Protein AF-A0A2D6B0K2-F1 (afdb_monomer_lite)

Radius of gyration: 19.27 Å; chains: 1; bounding box: 45×46×54 Å

Structure (mmCIF, N/CA/C/O backbone):
data_AF-A0A2D6B0K2-F1
#
_entry.id   AF-A0A2D6B0K2-F1
#
loop_
_atom_site.group_PDB
_atom_site.id
_atom_site.type_symbol
_atom_site.label_atom_id
_atom_site.label_alt_id
_atom_site.label_comp_id
_atom_site.label_asym_id
_atom_site.label_entity_id
_atom_site.label_seq_id
_atom_site.pdbx_PDB_ins_code
_atom_site.Cartn_x
_atom_site.Cartn_y
_atom_site.Cartn_z
_atom_site.occupancy
_atom_site.B_iso_or_equiv
_atom_site.auth_seq_id
_atom_site.auth_comp_id
_atom_site.auth_asym_id
_atom_site.auth_atom_id
_atom_site.pdbx_PDB_model_num
ATOM 1 N N . MET A 1 1 ? 11.898 7.111 -14.644 1.00 95.88 1 MET A N 1
ATOM 2 C CA . MET A 1 1 ? 10.760 6.240 -14.287 1.00 95.88 1 MET A CA 1
ATOM 3 C C . MET A 1 1 ? 9.692 7.027 -13.533 1.00 95.88 1 MET A C 1
ATOM 5 O O . MET A 1 1 ? 10.037 7.913 -12.758 1.00 95.88 1 MET A O 1
ATOM 9 N N . LYS A 1 2 ? 8.408 6.728 -13.755 1.00 98.00 2 LYS A N 1
ATOM 10 C CA . LYS A 1 2 ? 7.267 7.275 -13.003 1.00 98.00 2 LYS A CA 1
ATOM 11 C C . LYS A 1 2 ? 6.558 6.139 -12.274 1.00 98.00 2 LYS A C 1
ATOM 13 O O . LYS A 1 2 ? 5.844 5.373 -12.908 1.00 98.00 2 LYS A O 1
ATOM 18 N N . ALA A 1 3 ? 6.764 6.029 -10.968 1.00 98.31 3 ALA A N 1
ATOM 19 C CA . ALA A 1 3 ? 6.023 5.083 -10.148 1.00 98.31 3 ALA A CA 1
ATOM 20 C C . ALA A 1 3 ? 4.757 5.756 -9.614 1.00 98.31 3 ALA A C 1
ATOM 22 O O . ALA A 1 3 ? 4.844 6.765 -8.911 1.00 98.31 3 ALA A O 1
ATOM 23 N N . ILE A 1 4 ? 3.590 5.244 -9.995 1.00 98.69 4 ILE A N 1
ATOM 24 C CA . ILE A 1 4 ? 2.297 5.835 -9.642 1.00 98.69 4 ILE A CA 1
ATOM 25 C C . ILE A 1 4 ? 1.687 5.046 -8.490 1.00 98.69 4 ILE A C 1
ATOM 27 O O . ILE A 1 4 ? 1.613 3.819 -8.537 1.00 98.69 4 ILE A O 1
ATOM 31 N N . MET A 1 5 ? 1.289 5.758 -7.443 1.00 98.06 5 MET A N 1
ATOM 32 C CA . MET A 1 5 ? 0.750 5.200 -6.209 1.00 98.06 5 MET A CA 1
ATOM 33 C C . MET A 1 5 ? -0.775 5.258 -6.210 1.00 98.06 5 MET A C 1
ATOM 35 O O . MET A 1 5 ? -1.363 6.342 -6.261 1.00 98.06 5 MET A O 1
ATOM 39 N N . TYR A 1 6 ? -1.388 4.086 -6.090 1.00 98.56 6 TYR A N 1
ATOM 40 C CA . TYR A 1 6 ? -2.822 3.874 -5.956 1.00 98.56 6 TYR A CA 1
ATOM 41 C C . TYR A 1 6 ? -3.144 3.219 -4.616 1.00 98.56 6 TYR A C 1
ATOM 43 O O . TYR A 1 6 ? -2.315 2.522 -4.039 1.00 98.56 6 TYR A O 1
ATOM 51 N N . HIS A 1 7 ? -4.350 3.466 -4.115 1.00 97.25 7 HIS A N 1
ATOM 52 C CA . HIS A 1 7 ? -4.896 2.804 -2.928 1.00 97.25 7 HIS A CA 1
ATOM 53 C C . HIS A 1 7 ? -6.298 2.296 -3.286 1.00 97.25 7 HIS A C 1
ATOM 55 O O . HIS A 1 7 ? -6.434 1.220 -3.860 1.00 97.25 7 HIS A O 1
ATOM 61 N N . TYR A 1 8 ? -7.331 3.107 -3.050 1.00 97.31 8 TYR A N 1
ATOM 62 C CA . TYR A 1 8 ? -8.723 2.782 -3.366 1.00 97.31 8 TYR A CA 1
ATOM 63 C C . TYR A 1 8 ? -9.083 3.157 -4.805 1.00 97.31 8 TYR A C 1
ATOM 65 O O . TYR A 1 8 ? -8.962 4.328 -5.178 1.00 97.31 8 TYR A O 1
ATOM 73 N N . ILE A 1 9 ? -9.563 2.181 -5.579 1.00 97.69 9 ILE A N 1
ATOM 74 C CA . ILE A 1 9 ? -10.020 2.356 -6.966 1.00 97.69 9 ILE A CA 1
ATOM 75 C C . ILE A 1 9 ? -11.415 1.749 -7.074 1.00 97.69 9 ILE A C 1
ATOM 77 O O . ILE A 1 9 ? -11.564 0.531 -7.165 1.00 97.69 9 ILE A O 1
ATOM 81 N N . ARG A 1 10 ? -12.448 2.590 -7.018 1.00 95.06 10 ARG A N 1
ATOM 82 C CA . ARG A 1 10 ? -13.822 2.117 -6.816 1.00 95.06 10 ARG A CA 1
ATOM 83 C C . ARG A 1 10 ? -14.877 3.064 -7.327 1.00 95.06 10 ARG A C 1
ATOM 85 O O . ARG A 1 10 ? -14.608 4.231 -7.565 1.00 95.06 10 ARG A O 1
ATOM 92 N N . TYR A 1 11 ? -16.094 2.555 -7.448 1.00 95.00 11 TYR A N 1
ATOM 93 C CA . TYR A 1 11 ? -17.267 3.392 -7.654 1.00 95.00 11 TYR A CA 1
ATOM 94 C C . TYR A 1 11 ? -17.741 3.993 -6.333 1.00 95.00 11 TYR A C 1
ATOM 96 O O . TYR A 1 11 ? -17.498 3.445 -5.255 1.00 95.00 11 TYR A O 1
ATOM 104 N N . PHE A 1 12 ? -18.465 5.106 -6.430 1.00 94.69 12 PHE A N 1
ATOM 105 C CA . PHE A 1 12 ? -19.073 5.755 -5.276 1.00 94.69 12 PHE A CA 1
ATOM 106 C C . PHE A 1 12 ? -19.931 4.785 -4.451 1.00 94.69 12 PHE A C 1
ATOM 108 O O . PHE A 1 12 ? -20.852 4.144 -4.963 1.00 94.69 12 PHE A O 1
ATOM 115 N N . ASP A 1 13 ? -19.666 4.752 -3.146 1.00 93.19 13 ASP A N 1
ATOM 116 C CA . ASP A 1 13 ? -20.428 3.978 -2.177 1.00 93.19 13 ASP A CA 1
ATOM 117 C C . ASP A 1 13 ? -21.231 4.917 -1.273 1.00 93.19 13 ASP A C 1
ATOM 119 O O . ASP A 1 13 ? -20.683 5.678 -0.474 1.00 93.19 13 ASP A O 1
ATOM 123 N N . LYS A 1 14 ? -22.560 4.842 -1.379 1.00 93.50 14 LYS A N 1
ATOM 124 C CA . LYS A 1 14 ? -23.474 5.651 -0.563 1.00 93.50 14 LYS A CA 1
ATOM 125 C C . LYS A 1 14 ? -23.385 5.344 0.935 1.00 93.50 14 LYS A C 1
ATOM 127 O O . LYS A 1 14 ? -23.844 6.164 1.725 1.00 93.50 14 LYS A O 1
ATOM 132 N N . GLU A 1 15 ? -22.873 4.173 1.325 1.00 91.56 15 GLU A N 1
ATOM 133 C CA . GLU A 1 15 ? -22.653 3.841 2.735 1.00 91.56 15 GLU A CA 1
ATOM 134 C C . GLU A 1 15 ? -21.471 4.628 3.322 1.00 91.56 15 GLU A C 1
ATOM 136 O O . GLU A 1 15 ? -21.487 4.982 4.503 1.00 91.56 15 GLU A O 1
ATOM 141 N N . PHE A 1 16 ? -20.490 4.966 2.483 1.00 93.31 16 PHE A N 1
ATOM 142 C CA . PHE A 1 16 ? -19.265 5.669 2.856 1.00 93.31 16 PHE A CA 1
ATOM 143 C C . PHE A 1 16 ? -19.079 6.939 2.005 1.00 93.31 16 PHE A C 1
ATOM 145 O O . PHE A 1 16 ? -18.114 7.056 1.247 1.00 93.31 16 PHE A O 1
ATOM 152 N N . PRO A 1 17 ? -19.984 7.929 2.113 1.00 91.25 17 PRO A N 1
ATOM 153 C CA . PRO A 1 17 ? -20.030 9.067 1.194 1.00 91.25 17 PRO A CA 1
ATOM 154 C C . PRO A 1 17 ? -18.806 9.995 1.277 1.00 91.25 17 PRO A C 1
ATOM 156 O O . PRO A 1 17 ? -18.526 10.715 0.323 1.00 91.25 17 PRO A O 1
ATOM 159 N N . GLY A 1 18 ? -18.083 10.001 2.403 1.00 88.56 18 GLY A N 1
ATOM 160 C CA . GLY A 1 18 ? -16.867 10.797 2.609 1.00 88.56 18 GLY A CA 1
ATOM 161 C C . GLY A 1 18 ? -15.563 10.059 2.293 1.00 88.56 18 GLY A C 1
ATOM 162 O O . GLY A 1 18 ? -14.485 10.535 2.661 1.00 88.56 18 GLY A O 1
ATOM 163 N N . PHE A 1 19 ? -15.632 8.868 1.692 1.00 90.12 19 PHE A N 1
ATOM 164 C CA . PHE A 1 19 ? -14.444 8.073 1.393 1.00 90.12 19 PHE A CA 1
ATOM 165 C C . PHE A 1 19 ? -13.617 8.753 0.297 1.00 90.12 19 PHE A C 1
ATOM 167 O O . PHE A 1 19 ? -14.162 9.273 -0.674 1.00 90.12 19 PHE A O 1
ATOM 174 N N . ARG A 1 20 ? -12.289 8.761 0.442 1.00 89.94 20 ARG A N 1
ATOM 175 C CA . ARG A 1 20 ? -11.390 9.267 -0.604 1.00 89.94 20 ARG A CA 1
ATOM 176 C C . ARG A 1 20 ? -10.932 8.095 -1.456 1.00 89.94 20 ARG A C 1
ATOM 178 O O . ARG A 1 20 ? -10.292 7.187 -0.935 1.00 89.94 20 ARG A O 1
ATOM 185 N N . PHE A 1 21 ? -11.270 8.127 -2.735 1.00 94.31 21 PHE A N 1
ATOM 186 C CA . PHE A 1 21 ? -10.961 7.076 -3.694 1.00 94.31 21 PHE A CA 1
ATOM 187 C C . PHE A 1 21 ? -10.757 7.671 -5.087 1.00 94.31 21 PHE A C 1
ATOM 189 O O . PHE A 1 21 ? -11.191 8.794 -5.352 1.00 94.31 21 PHE A O 1
ATOM 196 N N . LEU A 1 22 ? -10.108 6.909 -5.964 1.00 96.81 22 LEU A N 1
ATOM 197 C CA . LEU A 1 22 ? -10.091 7.182 -7.392 1.00 96.81 22 LEU A CA 1
ATOM 198 C C . LEU A 1 22 ? -11.243 6.424 -8.056 1.00 96.81 22 LEU A C 1
ATOM 200 O O . LEU A 1 22 ? -11.403 5.225 -7.829 1.00 96.81 22 LEU A O 1
ATOM 204 N N . ASP A 1 23 ? -12.043 7.116 -8.864 1.00 97.56 23 ASP A N 1
ATOM 205 C CA . ASP A 1 23 ? -13.117 6.465 -9.614 1.00 97.56 23 ASP A CA 1
ATOM 206 C C . ASP A 1 23 ? -12.549 5.486 -10.658 1.00 97.56 23 ASP A C 1
ATOM 208 O O . ASP A 1 23 ? -11.507 5.755 -11.263 1.00 97.56 23 ASP A O 1
ATOM 212 N N . VAL A 1 24 ? -13.218 4.351 -10.874 1.00 98.00 24 VAL A N 1
ATOM 213 C CA . VAL A 1 24 ? -12.764 3.322 -11.827 1.00 98.00 24 VAL A CA 1
ATOM 214 C C . VAL A 1 24 ? -12.623 3.889 -13.238 1.00 98.00 24 VAL A C 1
ATOM 216 O O . VAL A 1 24 ? -11.635 3.601 -13.913 1.00 98.00 24 VAL A O 1
ATOM 219 N N . ASP A 1 25 ? -13.552 4.743 -13.669 1.00 97.69 25 ASP A N 1
ATOM 220 C CA . ASP A 1 25 ? -13.502 5.332 -15.007 1.00 97.69 25 ASP A CA 1
ATOM 221 C C . ASP A 1 25 ? -12.290 6.271 -15.128 1.00 97.69 25 ASP A C 1
ATOM 223 O O . ASP A 1 25 ? -11.611 6.300 -16.154 1.00 97.69 25 ASP A O 1
ATOM 227 N N . LYS A 1 26 ? -11.933 6.965 -14.036 1.00 98.06 26 LYS A N 1
ATOM 228 C CA . LYS A 1 26 ? -10.715 7.787 -13.969 1.00 98.06 26 LYS A CA 1
ATOM 229 C C . LYS A 1 26 ? -9.444 6.958 -13.981 1.00 98.06 26 LYS A C 1
ATOM 231 O O . LYS A 1 26 ? -8.475 7.363 -14.615 1.00 98.06 26 LYS A O 1
ATOM 236 N N . PHE A 1 27 ? -9.437 5.802 -13.327 1.00 98.56 27 PHE A N 1
ATOM 237 C CA . PHE A 1 27 ? -8.314 4.877 -13.427 1.00 98.56 27 PHE A CA 1
ATOM 238 C C . PHE A 1 27 ? -8.100 4.419 -14.877 1.00 98.56 27 PHE A C 1
ATOM 240 O O . PHE A 1 27 ? -6.972 4.456 -15.361 1.00 98.56 27 PHE A O 1
ATOM 247 N N . VAL A 1 28 ? -9.171 4.080 -15.602 1.00 98.56 28 VAL A N 1
ATOM 248 C CA . VAL A 1 28 ? -9.093 3.720 -17.029 1.00 98.56 28 VAL A CA 1
ATOM 249 C C . VAL A 1 28 ? -8.553 4.878 -17.875 1.00 98.56 28 VAL A C 1
ATOM 251 O O . VAL A 1 28 ? -7.596 4.676 -18.622 1.00 98.56 28 VAL A O 1
ATOM 254 N N . GLU A 1 29 ? -9.088 6.093 -17.704 1.00 98.56 29 GLU A N 1
ATOM 255 C CA . GLU A 1 29 ? -8.583 7.299 -18.384 1.00 98.56 29 GLU A CA 1
ATOM 256 C C . GLU A 1 29 ? -7.081 7.525 -18.118 1.00 98.56 29 GLU A C 1
ATOM 258 O O . GLU A 1 29 ? -6.335 7.904 -19.023 1.00 98.56 29 GLU A O 1
ATOM 263 N N . GLN A 1 30 ? -6.616 7.275 -16.888 1.00 98.69 30 GLN A N 1
ATOM 264 C CA . GLN A 1 30 ? -5.204 7.404 -16.530 1.00 98.69 30 GLN A CA 1
ATOM 265 C C . GLN A 1 30 ? -4.326 6.363 -17.227 1.00 98.69 30 GLN A C 1
ATOM 267 O O . GLN A 1 30 ? -3.239 6.714 -17.687 1.00 98.69 30 GLN A O 1
ATOM 272 N N . LEU A 1 31 ? -4.780 5.110 -17.345 1.00 98.75 31 LEU A N 1
ATOM 273 C CA . LEU A 1 31 ? -4.034 4.077 -18.068 1.00 98.75 31 LEU A CA 1
ATOM 274 C C . LEU A 1 31 ? -3.833 4.460 -19.539 1.00 98.75 31 LEU A C 1
ATOM 276 O O . LEU A 1 31 ? -2.712 4.362 -20.043 1.00 98.75 31 LEU A O 1
ATOM 280 N N . ASP A 1 32 ? -4.885 4.956 -20.193 1.00 98.56 32 ASP A N 1
ATOM 281 C CA . ASP A 1 32 ? -4.824 5.414 -21.584 1.00 98.56 32 ASP A CA 1
ATOM 282 C C . ASP A 1 32 ? -3.880 6.625 -21.715 1.00 98.56 32 ASP A C 1
ATOM 284 O O . ASP A 1 32 ? -2.974 6.649 -22.551 1.00 98.56 32 ASP A O 1
ATOM 288 N N . TYR A 1 33 ? -4.007 7.599 -20.809 1.00 98.62 33 TYR A N 1
ATOM 289 C CA . TYR A 1 33 ? -3.142 8.776 -20.776 1.00 98.62 33 TYR A CA 1
ATOM 290 C C . TYR A 1 33 ? -1.655 8.428 -20.576 1.00 98.62 33 TYR A C 1
ATOM 292 O O . TYR A 1 33 ? -0.775 9.022 -21.209 1.00 98.62 33 TYR A O 1
ATOM 300 N N . PHE A 1 34 ? -1.345 7.466 -19.706 1.00 98.69 34 PHE A N 1
ATOM 301 C CA . PHE A 1 34 ? 0.025 7.006 -19.478 1.00 98.69 34 PHE A CA 1
ATOM 302 C C . PHE A 1 34 ? 0.589 6.268 -20.684 1.00 98.69 34 PHE A C 1
ATOM 304 O O . PHE A 1 34 ? 1.734 6.533 -21.066 1.00 98.69 34 PHE A O 1
ATOM 311 N N . GLN A 1 35 ? -0.215 5.397 -21.298 1.00 98.31 35 GLN A N 1
ATOM 312 C CA . GLN A 1 35 ? 0.160 4.673 -22.506 1.00 98.31 35 GLN A CA 1
ATOM 313 C C . GLN A 1 35 ? 0.557 5.636 -23.628 1.00 98.31 35 GLN A C 1
ATOM 315 O O . GLN A 1 35 ? 1.614 5.459 -24.235 1.00 98.31 35 GLN A O 1
ATOM 320 N N . ASP A 1 36 ? -0.249 6.673 -23.856 1.00 98.25 36 ASP A N 1
ATOM 321 C CA . ASP A 1 36 ? -0.031 7.649 -24.925 1.00 98.25 36 ASP A CA 1
ATOM 322 C C . ASP A 1 36 ? 1.172 8.561 -24.663 1.00 98.25 36 ASP A C 1
ATOM 324 O O . ASP A 1 36 ? 1.883 8.957 -25.592 1.00 98.25 36 ASP A O 1
ATOM 328 N N . ARG A 1 37 ? 1.410 8.934 -23.399 1.00 98.00 37 ARG A N 1
ATOM 329 C CA . ARG A 1 37 ? 2.403 9.963 -23.064 1.00 98.00 37 ARG A CA 1
ATOM 330 C C . ARG A 1 37 ? 3.789 9.420 -22.741 1.00 98.00 37 ARG A C 1
ATOM 332 O O . ARG A 1 37 ? 4.784 10.093 -23.026 1.00 98.00 37 ARG A O 1
ATOM 339 N N . TRP A 1 38 ? 3.863 8.263 -22.093 1.00 97.81 38 TRP A N 1
ATOM 340 C CA . TRP A 1 38 ? 5.117 7.724 -21.559 1.00 97.81 38 TRP A CA 1
ATOM 341 C C . TRP A 1 38 ? 5.323 6.240 -21.842 1.00 97.81 38 TRP A C 1
ATOM 343 O O . TRP A 1 38 ? 6.473 5.805 -21.837 1.00 97.81 38 TRP A O 1
ATOM 353 N N . GLY A 1 39 ? 4.249 5.484 -22.072 1.00 98.38 39 GLY A N 1
ATOM 354 C CA . GLY A 1 39 ? 4.291 4.027 -22.069 1.00 98.38 39 GLY A CA 1
ATOM 355 C C . GLY A 1 39 ? 4.552 3.448 -20.674 1.00 98.38 39 GLY A C 1
ATOM 356 O O . GLY A 1 39 ? 4.865 4.161 -19.712 1.00 98.38 39 GLY A O 1
ATOM 357 N N . PHE A 1 40 ? 4.433 2.129 -20.571 1.00 98.75 40 PHE A N 1
ATOM 358 C CA . PHE A 1 40 ? 4.702 1.373 -19.350 1.00 98.75 40 PHE A CA 1
ATOM 359 C C . PHE A 1 40 ? 6.037 0.644 -19.460 1.00 98.75 40 PHE A C 1
ATOM 361 O O . PHE A 1 40 ? 6.383 0.155 -20.534 1.00 98.75 40 PHE A O 1
ATOM 368 N N . LEU A 1 41 ? 6.773 0.575 -18.350 1.00 98.38 41 LEU A N 1
ATOM 369 C CA . LEU A 1 41 ? 7.922 -0.322 -18.260 1.00 98.38 41 LEU A CA 1
ATOM 370 C C . LEU A 1 41 ? 7.415 -1.760 -18.188 1.00 98.38 41 LEU A C 1
ATOM 372 O O . LEU A 1 41 ? 6.451 -2.042 -17.477 1.00 98.38 41 LEU A O 1
ATOM 376 N N . THR A 1 42 ? 8.089 -2.674 -18.876 1.00 98.62 42 THR A N 1
ATOM 377 C CA . THR A 1 42 ? 7.955 -4.115 -18.621 1.00 98.62 42 THR A CA 1
ATOM 378 C C . THR A 1 42 ? 8.528 -4.470 -17.247 1.00 98.62 42 THR A C 1
ATOM 380 O O . THR A 1 42 ? 9.278 -3.692 -16.643 1.00 98.62 42 THR A O 1
ATOM 383 N N . ARG A 1 43 ? 8.179 -5.654 -16.733 1.00 98.19 43 ARG A N 1
ATOM 384 C CA . ARG A 1 43 ? 8.680 -6.138 -15.441 1.00 98.19 43 ARG A CA 1
ATOM 385 C C . ARG A 1 43 ? 10.198 -6.259 -15.451 1.00 98.19 43 ARG A C 1
ATOM 387 O O . ARG A 1 43 ? 10.858 -5.855 -14.499 1.00 98.19 43 ARG A O 1
ATOM 394 N N . GLU A 1 44 ? 10.743 -6.740 -16.557 1.00 98.38 44 GLU A N 1
ATOM 395 C CA . GLU A 1 44 ? 12.172 -6.918 -16.778 1.00 98.38 44 GLU A CA 1
ATOM 396 C C . GLU A 1 44 ? 12.894 -5.568 -16.838 1.00 98.38 44 GLU A C 1
ATOM 398 O O . GLU A 1 44 ? 13.899 -5.387 -16.158 1.00 98.38 44 GLU A O 1
ATOM 403 N N . GLU A 1 45 ? 12.358 -4.585 -17.571 1.00 98.56 45 GLU A N 1
ATOM 404 C CA . GLU A 1 45 ? 12.941 -3.237 -17.620 1.00 98.56 45 GLU A CA 1
ATOM 405 C C . GLU A 1 45 ? 12.916 -2.537 -16.260 1.00 98.56 45 GLU A C 1
ATOM 407 O O . GLU A 1 45 ? 13.828 -1.767 -15.941 1.00 98.56 45 GLU A O 1
ATOM 412 N N . PHE A 1 46 ? 11.876 -2.776 -15.458 1.00 98.56 46 PHE A N 1
ATOM 413 C CA . PHE A 1 46 ? 11.824 -2.273 -14.093 1.00 98.56 46 PHE A CA 1
ATOM 414 C C . PHE A 1 46 ? 12.911 -2.909 -13.224 1.00 98.56 46 PHE A C 1
ATOM 416 O O . PHE A 1 46 ? 13.679 -2.171 -12.612 1.00 98.56 46 PHE A O 1
ATOM 423 N N . ILE A 1 47 ? 13.011 -4.242 -13.203 1.00 98.44 47 ILE A N 1
ATOM 424 C CA . ILE A 1 47 ? 14.029 -4.965 -12.423 1.00 98.44 47 ILE A CA 1
ATOM 425 C C . ILE A 1 47 ? 15.434 -4.506 -12.826 1.00 98.44 47 ILE A C 1
ATOM 427 O O . ILE A 1 47 ? 16.204 -4.083 -11.969 1.00 98.44 47 ILE A O 1
ATOM 431 N N . GLU A 1 48 ? 15.721 -4.452 -14.128 1.00 98.31 48 GLU A N 1
ATOM 432 C CA . GLU A 1 48 ? 16.999 -3.970 -14.660 1.00 98.31 48 GLU A CA 1
ATOM 433 C C . GLU A 1 48 ? 17.291 -2.524 -14.232 1.00 98.31 48 GLU A C 1
ATOM 435 O O . GLU A 1 48 ? 18.417 -2.208 -13.860 1.00 98.31 48 GLU A O 1
ATOM 440 N N . SER A 1 49 ? 16.276 -1.647 -14.196 1.00 98.12 49 SER A N 1
ATOM 441 C CA . SER A 1 49 ? 16.455 -0.273 -13.702 1.00 98.12 49 SER A CA 1
ATOM 442 C C . SER A 1 49 ? 16.949 -0.242 -12.255 1.00 98.12 49 SER A C 1
ATOM 444 O O . SER A 1 49 ? 17.778 0.597 -11.897 1.00 98.12 49 SER A O 1
ATOM 446 N N . ILE A 1 50 ? 16.422 -1.132 -11.410 1.00 98.25 50 ILE A N 1
ATOM 447 C CA . ILE A 1 50 ? 16.820 -1.222 -10.005 1.00 98.25 50 ILE A CA 1
ATOM 448 C C . ILE A 1 50 ? 18.217 -1.832 -9.879 1.00 98.25 50 ILE A C 1
ATOM 450 O O . ILE A 1 50 ? 19.047 -1.278 -9.159 1.00 98.25 50 ILE A O 1
ATOM 454 N N . ASP A 1 51 ? 18.479 -2.934 -10.583 1.00 97.94 51 ASP A N 1
ATOM 455 C CA . ASP A 1 51 ? 19.742 -3.674 -10.517 1.00 97.94 51 ASP A CA 1
ATOM 456 C C . ASP A 1 51 ? 20.927 -2.842 -11.014 1.00 97.94 51 ASP A C 1
ATOM 458 O O . ASP A 1 51 ? 21.998 -2.835 -10.404 1.00 97.94 51 ASP A O 1
ATOM 462 N N . GLU A 1 52 ? 20.728 -2.086 -12.094 1.00 97.56 52 GLU A N 1
ATOM 463 C CA . GLU A 1 52 ? 21.738 -1.177 -12.640 1.00 97.56 52 GLU A CA 1
ATOM 464 C C . GLU A 1 52 ? 21.812 0.155 -11.879 1.00 97.56 52 GLU A C 1
ATOM 466 O O . GLU A 1 52 ? 22.760 0.926 -12.053 1.00 97.56 52 GLU A O 1
ATOM 471 N N . GLY A 1 53 ? 20.815 0.455 -11.040 1.00 97.62 53 GLY A N 1
ATOM 472 C CA . GLY A 1 53 ? 20.698 1.729 -10.333 1.00 97.62 53 GLY A CA 1
ATOM 473 C C . GLY A 1 53 ? 20.395 2.920 -11.252 1.00 97.62 53 GLY A C 1
ATOM 474 O O . GLY A 1 53 ? 20.667 4.067 -10.884 1.00 97.62 53 GLY A O 1
ATOM 475 N N . VAL A 1 54 ? 19.846 2.678 -12.448 1.00 97.50 54 VAL A N 1
ATOM 476 C CA . VAL A 1 54 ? 19.563 3.701 -13.464 1.00 97.50 54 VAL A CA 1
ATOM 477 C C . VAL A 1 54 ? 18.123 3.581 -13.953 1.00 97.50 54 VAL A C 1
ATOM 479 O O . VAL A 1 54 ? 17.719 2.584 -14.539 1.00 97.50 54 VAL A O 1
ATOM 482 N N . ALA A 1 55 ? 17.334 4.636 -13.763 1.00 96.31 55 ALA A N 1
ATOM 483 C CA . ALA A 1 55 ? 15.913 4.606 -14.088 1.00 96.31 55 ALA A CA 1
ATOM 484 C C . ALA A 1 55 ? 15.649 4.627 -15.601 1.00 96.31 55 ALA A C 1
ATOM 486 O O . ALA A 1 55 ? 15.916 5.634 -16.270 1.00 96.31 55 ALA A O 1
ATOM 487 N N . LYS A 1 56 ? 14.987 3.589 -16.126 1.00 96.94 56 LYS A N 1
ATOM 488 C CA . LYS A 1 56 ? 14.417 3.619 -17.480 1.00 96.94 56 LYS A CA 1
ATOM 489 C C . LYS A 1 56 ? 13.187 4.549 -17.564 1.00 96.94 56 LYS A C 1
ATOM 491 O O . LYS A 1 56 ? 12.518 4.830 -16.553 1.00 96.94 56 LYS A O 1
ATOM 496 N N . PRO A 1 57 ? 12.906 5.146 -18.737 1.00 96.75 57 PRO A N 1
ATOM 497 C CA . PRO A 1 57 ? 11.725 5.980 -18.935 1.00 96.75 57 PRO A CA 1
ATOM 498 C C . PRO A 1 57 ? 10.475 5.110 -19.104 1.00 96.75 57 PRO A C 1
ATOM 500 O O . PRO A 1 57 ? 10.503 4.128 -19.828 1.00 96.75 57 PRO A O 1
ATOM 503 N N . GLY A 1 58 ? 9.379 5.499 -18.461 1.00 97.88 58 GLY A N 1
ATOM 504 C CA . GLY A 1 58 ? 8.113 4.769 -18.505 1.00 97.88 58 GLY A CA 1
ATOM 505 C C . GLY A 1 58 ? 7.403 4.813 -17.157 1.00 97.88 58 GLY A C 1
ATOM 506 O O . GLY A 1 58 ? 7.930 5.376 -16.183 1.00 97.88 58 GLY A O 1
ATOM 507 N N . VAL A 1 59 ? 6.198 4.257 -17.129 1.00 98.75 59 VAL A N 1
ATOM 508 C CA . VAL A 1 59 ? 5.329 4.175 -15.953 1.00 98.75 59 VAL A CA 1
ATOM 509 C C . VAL A 1 59 ? 5.388 2.780 -15.328 1.00 98.75 59 VAL A C 1
ATOM 511 O O . VAL A 1 59 ? 5.398 1.784 -16.044 1.00 98.75 59 VAL A O 1
ATOM 514 N N . VAL A 1 60 ? 5.394 2.721 -13.995 1.00 98.62 60 VAL A N 1
ATOM 515 C CA . VAL A 1 60 ? 5.088 1.513 -13.211 1.00 98.62 60 VAL A CA 1
ATOM 516 C C . VAL A 1 60 ? 3.954 1.813 -12.243 1.00 98.62 60 VAL A C 1
ATOM 518 O O . VAL A 1 60 ? 3.854 2.921 -11.709 1.00 98.62 60 VAL A O 1
ATOM 521 N N . LEU A 1 61 ? 3.084 0.831 -12.037 1.00 98.88 61 LEU A N 1
ATOM 522 C CA . LEU A 1 61 ? 1.880 0.962 -11.224 1.00 98.88 61 LEU A CA 1
ATOM 523 C C . LEU A 1 61 ? 2.104 0.285 -9.873 1.00 98.88 61 LEU A C 1
ATOM 525 O O . LEU A 1 61 ? 2.541 -0.862 -9.823 1.00 98.88 61 LEU A O 1
ATOM 529 N N . THR A 1 62 ? 1.807 0.995 -8.787 1.00 98.81 62 THR A N 1
ATOM 530 C CA . THR A 1 62 ? 1.911 0.476 -7.418 1.00 98.81 62 THR A CA 1
ATOM 531 C C . THR A 1 62 ? 0.571 0.613 -6.704 1.00 98.81 62 THR A C 1
ATOM 533 O O . THR A 1 62 ? -0.072 1.660 -6.806 1.00 98.81 62 THR A O 1
ATOM 536 N N . PHE A 1 63 ? 0.157 -0.434 -5.997 1.00 98.88 63 PHE A N 1
ATOM 537 C CA . PHE A 1 63 ? -1.126 -0.544 -5.312 1.00 98.88 63 PHE A CA 1
ATOM 538 C C . PHE A 1 63 ? -0.881 -0.936 -3.856 1.00 98.88 63 PHE A C 1
ATOM 540 O O . PHE A 1 63 ? -0.379 -2.025 -3.580 1.00 98.88 63 PHE A O 1
ATOM 547 N N . ASP A 1 64 ? -1.220 -0.049 -2.929 1.00 98.69 64 ASP A N 1
ATOM 548 C CA . ASP A 1 64 ? -0.944 -0.243 -1.505 1.00 98.69 64 ASP A CA 1
ATOM 549 C C . ASP A 1 64 ? -2.181 -0.779 -0.777 1.00 98.69 64 ASP A C 1
ATOM 551 O O . ASP A 1 64 ? -3.306 -0.478 -1.173 1.00 98.69 64 ASP A O 1
ATOM 555 N N . ASP A 1 65 ? -1.955 -1.526 0.306 1.00 98.50 65 ASP A N 1
ATOM 556 C CA . ASP A 1 65 ? -2.925 -1.994 1.311 1.00 98.50 65 ASP A CA 1
ATOM 557 C C . ASP A 1 65 ? -3.715 -3.277 1.007 1.00 98.50 65 ASP A C 1
ATOM 559 O O . ASP A 1 65 ? -4.392 -3.795 1.899 1.00 98.50 65 ASP A O 1
ATOM 563 N N . GLY A 1 66 ? -3.598 -3.840 -0.199 1.00 97.75 66 GLY A N 1
ATOM 564 C CA . GLY A 1 66 ? -4.187 -5.143 -0.533 1.00 97.75 66 GLY A CA 1
ATOM 565 C C . GLY A 1 66 ? -5.717 -5.160 -0.529 1.00 97.75 66 GLY A C 1
ATOM 566 O O . GLY A 1 66 ? -6.339 -5.993 0.139 1.00 97.75 66 GLY A O 1
ATOM 567 N N . PHE A 1 67 ? -6.332 -4.238 -1.270 1.00 98.38 67 PHE A N 1
ATOM 568 C CA . PHE A 1 67 ? -7.786 -4.108 -1.320 1.00 98.38 67 PHE A CA 1
ATOM 569 C C . PHE A 1 67 ? -8.433 -5.030 -2.350 1.00 98.38 67 PHE A C 1
ATOM 571 O O . PHE A 1 67 ? -7.891 -5.271 -3.423 1.00 98.38 67 PHE A O 1
ATOM 578 N N . LYS A 1 68 ? -9.663 -5.470 -2.076 1.00 97.81 68 LYS A N 1
ATOM 579 C CA . LYS A 1 68 ? -10.470 -6.337 -2.949 1.00 97.81 68 LYS A CA 1
ATOM 580 C C . LYS A 1 68 ? -10.613 -5.797 -4.375 1.00 97.81 68 LYS A C 1
ATOM 582 O O . LYS A 1 68 ? -10.693 -6.544 -5.346 1.00 97.81 68 LYS A O 1
ATOM 587 N N . GLU A 1 69 ? -10.630 -4.478 -4.507 1.00 97.12 69 GLU A N 1
ATOM 588 C CA . GLU A 1 69 ? -10.717 -3.758 -5.778 1.00 97.12 69 GLU A CA 1
ATOM 589 C C . GLU A 1 69 ? -9.468 -3.933 -6.648 1.00 97.12 69 GLU A C 1
ATOM 591 O O . GLU A 1 69 ? -9.561 -3.912 -7.876 1.00 97.12 69 GLU A O 1
ATOM 596 N N . HIS A 1 70 ? -8.308 -4.195 -6.040 1.00 98.56 70 HIS A N 1
ATOM 597 C CA . HIS A 1 70 ? -7.093 -4.554 -6.771 1.00 98.56 70 HIS A CA 1
ATOM 598 C C . HIS A 1 70 ? -7.270 -5.851 -7.559 1.00 98.56 70 HIS A C 1
ATOM 600 O O . HIS A 1 70 ? -6.735 -5.985 -8.653 1.00 98.56 70 HIS A O 1
ATOM 606 N N . TYR A 1 71 ? -8.071 -6.781 -7.045 1.00 98.62 71 TYR A N 1
ATOM 607 C CA . TYR A 1 71 ? -8.391 -8.020 -7.742 1.00 98.62 71 TYR A CA 1
ATOM 608 C C . TYR A 1 71 ? -9.613 -7.875 -8.652 1.00 98.62 71 TYR A C 1
ATOM 610 O O . TYR A 1 71 ? -9.541 -8.195 -9.831 1.00 98.62 71 TYR A O 1
ATOM 618 N N . ASN A 1 72 ? -10.728 -7.342 -8.152 1.00 97.75 72 ASN A N 1
ATOM 619 C CA . ASN A 1 72 ? -11.981 -7.311 -8.916 1.00 97.75 72 ASN A CA 1
ATOM 620 C C . ASN A 1 72 ? -12.001 -6.279 -10.054 1.00 97.75 72 ASN A C 1
ATOM 622 O O . ASN A 1 72 ? -12.777 -6.434 -10.995 1.00 97.75 72 ASN A O 1
ATOM 626 N N . VAL A 1 73 ? -11.203 -5.212 -9.952 1.00 97.50 73 VAL A N 1
ATOM 627 C CA . VAL A 1 73 ? -11.205 -4.094 -10.909 1.00 97.50 73 VAL A CA 1
ATOM 628 C C . VAL A 1 73 ? -9.852 -3.970 -11.596 1.00 97.50 73 VAL A C 1
ATOM 630 O O . VAL A 1 73 ? -9.772 -4.048 -12.820 1.00 97.50 73 VAL A O 1
ATOM 633 N N . VAL A 1 74 ? -8.781 -3.785 -10.822 1.00 98.50 74 VAL A N 1
ATOM 634 C CA . VAL A 1 74 ? -7.458 -3.469 -11.381 1.00 98.50 74 VAL A CA 1
ATOM 635 C C . VAL A 1 74 ? -6.901 -4.643 -12.180 1.00 98.50 74 VAL A C 1
ATOM 637 O O . VAL A 1 74 ? -6.519 -4.466 -13.333 1.00 98.50 74 VAL A O 1
ATOM 640 N N . LEU A 1 75 ? -6.868 -5.841 -11.598 1.00 98.56 75 LEU A N 1
ATOM 641 C CA . LEU A 1 75 ? -6.219 -7.001 -12.203 1.00 98.56 75 LEU A CA 1
ATOM 642 C C . LEU A 1 75 ? -6.797 -7.384 -13.587 1.00 98.56 75 LEU A C 1
ATOM 644 O O . LEU A 1 75 ? -5.997 -7.550 -14.510 1.00 98.56 75 LEU A O 1
ATOM 648 N N . PRO A 1 76 ? -8.130 -7.439 -13.809 1.00 98.50 76 PRO A N 1
ATOM 649 C CA . PRO A 1 76 ? -8.705 -7.602 -15.145 1.00 98.50 76 PRO A CA 1
ATOM 650 C C . PRO A 1 76 ? -8.254 -6.528 -16.139 1.00 98.50 76 PRO A C 1
ATOM 652 O O . PRO A 1 76 ? -7.864 -6.861 -17.256 1.00 98.50 76 PRO A O 1
ATOM 655 N N . LEU A 1 77 ? -8.242 -5.252 -15.733 1.00 98.31 77 LEU A N 1
ATOM 656 C CA . LEU A 1 77 ? -7.849 -4.140 -16.605 1.00 98.31 77 LEU A CA 1
ATOM 657 C C . LEU A 1 77 ? -6.371 -4.198 -17.000 1.00 98.31 77 LEU A C 1
ATOM 659 O O . LEU A 1 77 ? -6.038 -3.857 -18.140 1.00 98.31 77 LEU A O 1
ATOM 663 N N . LEU A 1 78 ? -5.499 -4.627 -16.079 1.00 98.56 78 LEU A N 1
ATOM 664 C CA . LEU A 1 78 ? -4.088 -4.869 -16.375 1.00 98.56 78 LEU A CA 1
ATOM 665 C C . LEU A 1 78 ? -3.939 -6.038 -17.351 1.00 98.56 78 LEU A C 1
ATOM 667 O O . LEU A 1 78 ? -3.281 -5.891 -18.380 1.00 98.56 78 LEU A O 1
ATOM 671 N N . ARG A 1 79 ? -4.622 -7.160 -17.087 1.00 98.06 79 ARG A N 1
ATOM 672 C CA . ARG A 1 79 ? -4.600 -8.363 -17.933 1.00 98.06 79 ARG A CA 1
ATOM 673 C C . ARG A 1 79 ? -5.036 -8.064 -19.368 1.00 98.06 79 ARG A C 1
ATOM 675 O O . ARG A 1 79 ? -4.350 -8.455 -20.307 1.00 98.06 79 ARG A O 1
ATOM 682 N N . GLU A 1 80 ? -6.144 -7.346 -19.545 1.00 98.00 80 GLU A N 1
ATOM 683 C CA . GLU A 1 80 ? -6.666 -6.954 -20.863 1.00 98.00 80 GLU A CA 1
ATOM 684 C C . GLU A 1 80 ? -5.681 -6.099 -21.669 1.00 98.00 80 GLU A C 1
ATOM 686 O O . GLU A 1 80 ? -5.668 -6.160 -22.898 1.00 98.00 80 GLU A O 1
ATOM 691 N N . ARG A 1 81 ? -4.841 -5.318 -20.981 1.00 98.00 81 ARG A N 1
ATOM 692 C CA . ARG A 1 81 ? -3.847 -4.424 -21.589 1.00 98.00 81 ARG A CA 1
ATOM 693 C C . ARG A 1 81 ? -2.447 -5.036 -21.675 1.00 98.00 81 ARG A C 1
ATOM 695 O O . ARG A 1 81 ? -1.544 -4.382 -22.186 1.00 98.00 81 ARG A O 1
ATOM 702 N N . GLY A 1 82 ? -2.248 -6.261 -21.181 1.00 97.88 82 GLY A N 1
ATOM 703 C CA . GLY A 1 82 ? -0.918 -6.868 -21.065 1.00 97.88 82 GLY A CA 1
ATOM 704 C C . GLY A 1 82 ? 0.016 -6.101 -20.120 1.00 97.88 82 GLY A C 1
ATOM 705 O O . GLY A 1 82 ? 1.227 -6.102 -20.322 1.00 97.88 82 GLY A O 1
ATOM 706 N N . LEU A 1 83 ? -0.548 -5.410 -19.127 1.00 98.62 83 LEU A N 1
ATOM 707 C CA . LEU A 1 83 ? 0.183 -4.653 -18.114 1.00 98.62 83 LEU A CA 1
ATOM 708 C C . LEU A 1 83 ? 0.395 -5.488 -16.848 1.00 98.62 83 LEU A C 1
ATOM 710 O O . LEU A 1 83 ? -0.263 -6.503 -16.627 1.00 98.62 83 LEU A O 1
ATOM 714 N N . TRP A 1 84 ? 1.289 -5.003 -15.993 1.00 98.69 84 TRP A N 1
ATOM 715 C CA . TRP A 1 84 ? 1.605 -5.571 -14.685 1.00 98.69 84 TRP A CA 1
ATOM 716 C C . TRP A 1 84 ? 1.727 -4.444 -13.646 1.00 98.69 84 TRP A C 1
ATOM 718 O O . TRP A 1 84 ? 1.794 -3.260 -13.994 1.00 98.69 84 TRP A O 1
ATOM 728 N N . GLY A 1 85 ? 1.754 -4.805 -12.365 1.00 98.62 85 GLY A N 1
ATOM 729 C CA . GLY A 1 85 ? 1.928 -3.866 -11.261 1.00 98.62 85 GLY A CA 1
ATOM 730 C C . GLY A 1 85 ? 2.595 -4.477 -10.031 1.00 98.62 85 GLY A C 1
ATOM 731 O O . GLY A 1 85 ? 2.883 -5.676 -9.977 1.00 98.62 85 GLY A O 1
ATOM 73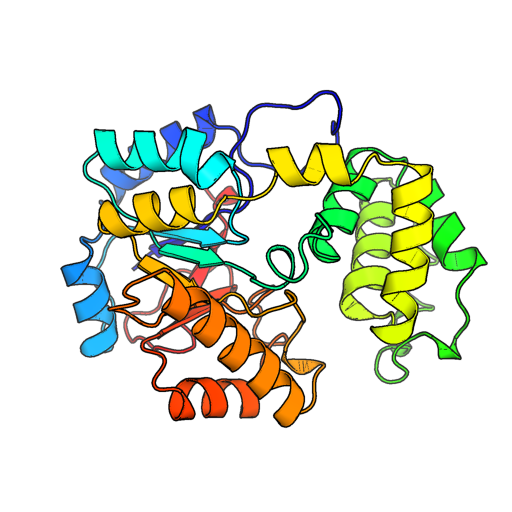2 N N . LEU A 1 86 ? 2.837 -3.621 -9.037 1.00 98.88 86 LEU A N 1
ATOM 733 C CA . LEU A 1 86 ? 3.343 -3.994 -7.717 1.00 98.88 86 LEU A CA 1
ATOM 734 C C . LEU A 1 86 ? 2.249 -3.797 -6.663 1.00 98.88 86 LEU A C 1
ATOM 736 O O . LEU A 1 86 ? 1.670 -2.716 -6.583 1.00 98.88 86 LEU A O 1
ATOM 740 N N . PHE A 1 87 ? 1.982 -4.817 -5.852 1.00 98.88 87 PHE A N 1
ATOM 741 C CA . PHE A 1 87 ? 0.922 -4.830 -4.843 1.00 98.88 87 PHE A CA 1
ATOM 742 C C . PHE A 1 87 ? 1.538 -4.996 -3.452 1.00 98.88 87 PHE A C 1
ATOM 744 O O . PHE A 1 87 ? 2.216 -5.988 -3.193 1.00 98.88 87 PHE A O 1
ATOM 751 N N . TYR A 1 88 ? 1.330 -4.032 -2.556 1.00 98.88 88 TYR A N 1
ATOM 752 C CA . TYR A 1 88 ? 1.967 -3.989 -1.238 1.00 98.88 88 TYR A CA 1
ATOM 753 C C . TYR A 1 88 ? 0.983 -4.340 -0.133 1.00 98.88 88 TYR A C 1
ATOM 755 O O . TYR A 1 88 ? 0.015 -3.618 0.100 1.00 98.88 88 TYR A O 1
ATOM 763 N N . ILE A 1 89 ? 1.244 -5.446 0.564 1.00 98.62 89 ILE A N 1
ATOM 764 C CA . ILE A 1 89 ? 0.264 -6.081 1.446 1.00 98.62 89 ILE A CA 1
ATOM 765 C C . ILE A 1 89 ? 0.680 -5.947 2.915 1.00 98.62 89 ILE A C 1
ATOM 767 O O . ILE A 1 89 ? 1.730 -6.469 3.309 1.00 98.62 89 ILE A O 1
ATOM 771 N N . PRO A 1 90 ? -0.127 -5.271 3.751 1.00 98.38 90 PRO A N 1
ATOM 772 C CA . PRO A 1 90 ? 0.012 -5.346 5.193 1.00 98.38 90 PRO A CA 1
ATOM 773 C C . PRO A 1 90 ? -0.646 -6.626 5.719 1.00 98.38 90 PRO A C 1
ATOM 775 O O . PRO A 1 90 ? -1.777 -6.932 5.363 1.00 98.38 90 PRO A O 1
ATOM 778 N N . THR A 1 91 ? 0.038 -7.401 6.562 1.00 97.88 91 THR A N 1
ATOM 779 C CA . THR A 1 91 ? -0.356 -8.811 6.774 1.00 97.88 91 THR A CA 1
ATOM 780 C C . THR A 1 91 ? -1.132 -9.110 8.058 1.00 97.88 91 THR A C 1
ATOM 782 O O . THR A 1 91 ? -1.730 -10.177 8.171 1.00 97.88 91 THR A O 1
ATOM 785 N N . ALA A 1 92 ? -1.182 -8.197 9.035 1.00 96.69 92 ALA A N 1
ATOM 786 C CA . ALA A 1 92 ? -1.747 -8.485 10.361 1.00 96.69 92 ALA A CA 1
ATOM 787 C C . ALA A 1 92 ? -3.219 -8.912 10.320 1.00 96.69 92 ALA A C 1
ATOM 789 O O . ALA A 1 92 ? -3.650 -9.717 11.144 1.00 96.69 92 ALA A O 1
ATOM 790 N N . HIS A 1 93 ? -3.984 -8.384 9.365 1.00 95.56 93 HIS A N 1
ATOM 791 C CA . HIS A 1 93 ? -5.418 -8.633 9.270 1.00 95.56 93 HIS A CA 1
ATOM 792 C C . HIS A 1 93 ? -5.755 -10.063 8.812 1.00 95.56 93 HIS A C 1
ATOM 794 O O . HIS A 1 93 ? -6.884 -10.501 9.021 1.00 95.56 93 HIS A O 1
ATOM 800 N N . TYR A 1 94 ? -4.805 -10.807 8.234 1.00 95.31 94 TYR A N 1
ATOM 801 C CA . TYR A 1 94 ? -4.968 -12.230 7.907 1.00 95.31 94 TYR A CA 1
ATOM 802 C C . TYR A 1 94 ? -4.749 -13.154 9.113 1.00 95.31 94 TYR A C 1
ATOM 804 O O . TYR A 1 94 ? -5.060 -14.340 9.058 1.00 95.31 94 TYR A O 1
ATOM 812 N N . ILE A 1 95 ? -4.191 -12.639 10.210 1.00 90.06 95 ILE A N 1
ATOM 813 C CA . ILE A 1 95 ? -3.720 -13.467 11.319 1.00 90.06 95 ILE A CA 1
ATOM 814 C C . ILE A 1 95 ? -4.846 -13.656 12.345 1.00 90.06 95 ILE A C 1
ATOM 816 O O . ILE A 1 95 ? -5.502 -12.703 12.769 1.00 90.06 95 ILE A O 1
ATOM 820 N N . ASN A 1 96 ? -5.003 -14.889 12.833 1.00 79.75 96 ASN A N 1
ATOM 821 C CA . ASN A 1 96 ? -5.929 -15.289 13.905 1.00 79.75 96 ASN A CA 1
ATOM 822 C C . ASN A 1 96 ? -7.432 -15.263 13.559 1.00 79.75 96 ASN A C 1
ATOM 824 O O . ASN A 1 96 ? -8.240 -15.231 14.488 1.00 79.75 96 ASN A O 1
ATOM 828 N N . ASP A 1 97 ? -7.820 -15.251 12.279 1.00 77.81 97 ASP A N 1
ATOM 829 C CA . ASP A 1 97 ? -9.219 -15.338 11.805 1.00 77.81 97 ASP A CA 1
ATOM 830 C C . ASP A 1 97 ? -10.198 -14.302 12.398 1.00 77.81 97 ASP A C 1
ATOM 832 O O . ASP A 1 97 ? -11.418 -14.443 12.305 1.00 77.81 97 ASP A O 1
ATOM 836 N N . LYS A 1 98 ? -9.689 -13.224 13.011 1.00 79.75 98 LYS A N 1
ATOM 837 C CA . LYS A 1 98 ? -10.517 -12.246 13.740 1.00 79.75 98 LYS A CA 1
ATOM 838 C C . LYS A 1 98 ? -11.339 -11.334 12.833 1.00 79.75 98 LYS A C 1
ATOM 840 O O . LYS A 1 98 ? -12.221 -10.647 13.340 1.00 79.75 98 LYS A O 1
ATOM 845 N N . LYS A 1 99 ? -11.047 -11.318 11.526 1.00 87.56 99 LYS A N 1
ATOM 846 C CA . LYS A 1 99 ? -11.633 -10.390 10.545 1.00 87.56 99 LYS A CA 1
ATOM 847 C C . LYS A 1 99 ? -11.616 -8.937 11.037 1.00 87.56 99 LYS A C 1
ATOM 849 O O . LYS A 1 99 ? -12.609 -8.218 10.960 1.00 87.56 99 LYS A O 1
ATOM 854 N N . GLU A 1 100 ? -10.476 -8.532 11.588 1.00 92.50 100 GLU A N 1
ATOM 855 C CA . GLU A 1 100 ? -10.263 -7.195 12.132 1.00 92.50 100 GLU A CA 1
ATOM 856 C C . GLU A 1 100 ? -9.619 -6.301 11.071 1.00 92.50 100 GLU A C 1
ATOM 858 O O . GLU A 1 100 ? -8.650 -6.694 10.416 1.00 92.50 100 GLU A O 1
ATOM 863 N N . LEU A 1 101 ? -10.150 -5.094 10.893 1.00 96.38 101 LEU A N 1
ATOM 864 C CA . LEU A 1 101 ? -9.555 -4.101 10.013 1.00 96.38 101 LEU A CA 1
ATOM 865 C C . LEU A 1 101 ? -8.286 -3.529 10.645 1.00 96.38 101 LEU A C 1
ATOM 867 O O . LEU A 1 101 ? -8.232 -3.264 11.845 1.00 96.38 101 LEU A O 1
ATOM 871 N N . LEU A 1 102 ? -7.287 -3.231 9.816 1.00 96.25 102 LEU A N 1
ATOM 872 C CA . LEU A 1 102 ? -6.140 -2.443 10.258 1.00 96.25 102 LEU A CA 1
ATOM 873 C C . LEU A 1 102 ? -6.605 -1.079 10.769 1.00 96.25 102 LEU A C 1
ATOM 875 O O . LEU A 1 102 ? -7.504 -0.452 10.202 1.00 96.25 102 LEU A O 1
ATOM 879 N N . ASP A 1 103 ? -5.929 -0.578 11.802 1.00 95.75 103 ASP A N 1
ATOM 880 C CA . ASP A 1 103 ? -6.246 0.697 12.449 1.00 95.75 103 ASP A CA 1
ATOM 881 C C . ASP A 1 103 ? -6.432 1.856 11.460 1.00 95.75 103 ASP A C 1
ATOM 883 O O . ASP A 1 103 ? -7.343 2.672 11.606 1.00 95.75 103 ASP A O 1
ATOM 887 N N . VAL A 1 104 ? -5.570 1.939 10.443 1.00 94.81 104 VAL A N 1
ATOM 888 C CA . VAL A 1 104 ? -5.640 2.980 9.410 1.00 94.81 104 VAL A CA 1
ATOM 889 C C . VAL A 1 104 ? -6.934 2.879 8.590 1.00 94.81 104 VAL A C 1
ATOM 891 O O . VAL A 1 104 ? -7.585 3.892 8.334 1.00 94.81 104 VAL A O 1
ATOM 894 N N . HIS A 1 105 ? -7.387 1.666 8.268 1.00 96.75 105 HIS A N 1
ATOM 895 C CA . HIS A 1 105 ? -8.615 1.448 7.508 1.00 96.75 105 HIS A CA 1
ATOM 896 C C . HIS A 1 105 ? -9.860 1.646 8.367 1.00 96.75 105 HIS A C 1
ATOM 898 O O . HIS A 1 105 ? -10.846 2.191 7.869 1.00 96.75 105 HIS A O 1
ATOM 904 N N . ARG A 1 106 ? -9.813 1.308 9.663 1.00 96.75 106 ARG A N 1
ATOM 905 C CA . ARG A 1 106 ? -10.862 1.689 10.628 1.00 96.75 106 ARG A CA 1
ATOM 906 C C . ARG A 1 106 ? -11.063 3.203 10.631 1.00 96.75 106 ARG A C 1
ATOM 908 O O . ARG A 1 106 ? -12.188 3.679 10.510 1.00 96.75 106 ARG A O 1
ATOM 915 N N . ILE A 1 107 ? -9.969 3.965 10.688 1.00 95.75 107 ILE A N 1
ATOM 916 C CA . ILE A 1 107 ? -9.990 5.435 10.638 1.00 95.75 107 ILE A CA 1
ATOM 917 C C . ILE A 1 107 ? -10.578 5.942 9.315 1.00 95.75 107 ILE A C 1
ATOM 919 O O . ILE A 1 107 ? -11.389 6.867 9.338 1.00 95.75 107 ILE A O 1
ATOM 923 N N . HIS A 1 108 ? -10.206 5.356 8.171 1.00 95.56 108 HIS A N 1
ATOM 924 C CA . HIS A 1 108 ? -10.768 5.736 6.869 1.00 95.56 108 HIS A CA 1
ATOM 925 C C . HIS A 1 108 ? -12.288 5.534 6.817 1.00 95.56 108 HIS A C 1
ATOM 927 O O . HIS A 1 108 ? -13.006 6.467 6.455 1.00 95.56 108 HIS A O 1
ATOM 933 N N . HIS A 1 109 ? -12.782 4.372 7.255 1.00 96.44 109 HIS A N 1
ATOM 934 C CA . HIS A 1 109 ? -14.216 4.069 7.265 1.00 96.44 109 HIS A CA 1
ATOM 935 C C . HIS A 1 109 ? -14.987 4.961 8.245 1.00 96.44 109 HIS A C 1
ATOM 937 O O . HIS A 1 109 ? -16.018 5.520 7.871 1.00 96.44 109 HIS A O 1
ATOM 943 N N . LEU A 1 110 ? -14.465 5.186 9.456 1.00 96.12 110 LEU A N 1
ATOM 944 C CA . LEU A 1 110 ? -15.075 6.102 10.425 1.00 96.12 110 LEU A CA 1
ATOM 945 C C . LEU A 1 110 ? -15.203 7.520 9.853 1.00 96.12 110 LEU A C 1
ATOM 947 O O . LEU A 1 110 ? -16.297 8.076 9.837 1.00 96.12 110 LEU A O 1
ATOM 951 N N . VAL A 1 111 ? -14.113 8.084 9.322 1.00 94.31 111 VAL A N 1
ATOM 952 C CA . VAL A 1 111 ? -14.117 9.438 8.735 1.00 94.31 111 VAL A CA 1
ATOM 953 C C . VAL A 1 111 ? -15.047 9.538 7.525 1.00 94.31 111 VAL A C 1
ATOM 955 O O . VAL A 1 111 ? -15.619 10.594 7.280 1.00 94.31 111 VAL A O 1
ATOM 958 N N . SER A 1 112 ? -15.202 8.458 6.760 1.00 93.56 112 SER A N 1
ATOM 959 C CA . SER A 1 112 ? -16.063 8.461 5.575 1.00 93.56 112 SER A CA 1
ATOM 960 C C . SER A 1 112 ? -17.562 8.375 5.871 1.00 93.56 112 SER A C 1
ATOM 962 O O . SER A 1 112 ? -18.360 8.796 5.034 1.00 93.56 112 SER A O 1
ATOM 964 N N . LYS A 1 113 ? -17.944 7.806 7.022 1.00 93.75 113 LYS A N 1
ATOM 965 C CA . LYS A 1 113 ? -19.342 7.524 7.384 1.00 93.75 113 LYS A CA 1
ATOM 966 C C . LYS A 1 113 ? -19.892 8.508 8.410 1.00 93.75 113 LYS A C 1
ATOM 968 O O . LYS A 1 113 ? -21.069 8.855 8.360 1.00 93.75 113 LYS A O 1
ATOM 973 N N . CYS A 1 114 ? -19.058 8.923 9.357 1.00 93.31 114 CYS A N 1
ATOM 974 C CA . CYS A 1 114 ? -19.486 9.695 10.515 1.00 93.31 114 CYS A CA 1
ATOM 975 C C . CYS A 1 114 ? -19.246 11.193 10.331 1.00 93.31 114 CYS A C 1
ATOM 977 O O . CYS A 1 114 ? -18.361 11.625 9.593 1.00 93.31 114 CYS A O 1
ATOM 979 N N . ASP A 1 115 ? -19.981 11.989 11.107 1.00 92.44 115 ASP A N 1
ATOM 980 C CA . ASP A 1 115 ? -19.630 13.386 11.323 1.00 92.44 115 ASP A CA 1
ATOM 981 C C . ASP A 1 115 ? -18.283 13.477 12.062 1.00 92.44 115 ASP A C 1
ATOM 983 O O . ASP A 1 115 ? -18.115 12.994 13.186 1.00 92.44 115 ASP A O 1
ATOM 987 N N . THR A 1 116 ? -17.293 14.081 11.411 1.00 90.12 116 THR A N 1
ATOM 988 C CA . THR A 1 116 ? -15.908 14.108 11.897 1.00 90.12 116 THR A CA 1
ATOM 989 C C . THR A 1 116 ? -15.720 15.002 13.115 1.00 90.12 116 THR A C 1
ATOM 991 O O . THR A 1 116 ? -14.795 14.774 13.893 1.00 90.12 116 THR A O 1
ATOM 994 N N . SER A 1 117 ? -16.594 15.992 13.309 1.00 90.19 117 SER A N 1
ATOM 995 C CA . SER A 1 117 ? -16.591 16.834 14.510 1.00 90.19 117 SER A CA 1
ATOM 996 C C . SER A 1 117 ? -17.036 16.026 15.730 1.00 90.19 117 SER A C 1
ATOM 998 O O . SER A 1 117 ? -16.407 16.097 16.783 1.00 90.19 117 SER A O 1
ATOM 1000 N N . THR A 1 118 ? -18.055 15.183 15.557 1.00 91.88 118 THR A N 1
ATOM 1001 C CA . THR A 1 118 ? -18.531 14.242 16.576 1.00 91.88 118 THR A CA 1
ATOM 1002 C C . THR A 1 118 ? -17.459 13.209 16.920 1.00 91.88 118 THR A C 1
ATOM 1004 O O . THR A 1 118 ? -17.156 13.021 18.097 1.00 91.88 118 THR A O 1
ATOM 1007 N N . LEU A 1 119 ? -16.814 12.593 15.916 1.00 92.31 119 LEU A N 1
ATOM 1008 C CA . LEU A 1 119 ? -15.709 11.651 16.154 1.00 92.31 119 LEU A CA 1
ATOM 1009 C C . LEU A 1 119 ? -14.561 12.293 16.938 1.00 92.31 119 LEU A C 1
ATOM 1011 O O . LEU A 1 119 ? -14.032 11.683 17.866 1.00 92.31 119 LEU A O 1
ATOM 1015 N N . LEU A 1 120 ? -14.170 13.514 16.564 1.00 89.56 120 LEU A N 1
ATOM 1016 C CA . LEU A 1 120 ? -13.103 14.229 17.252 1.00 89.56 120 LEU A CA 1
ATOM 1017 C C . LEU A 1 120 ? -13.485 14.519 18.709 1.00 89.56 120 LEU A C 1
ATOM 1019 O O . LEU A 1 120 ? -12.683 14.210 19.586 1.00 89.56 120 LEU A O 1
ATOM 1023 N N . SER A 1 121 ? -14.701 15.023 18.964 1.00 88.69 121 SER A N 1
ATOM 1024 C CA . SER A 1 121 ? -15.207 15.284 20.324 1.00 88.69 121 SER A CA 1
ATOM 1025 C C . SER A 1 121 ? -15.131 14.028 21.187 1.00 88.69 121 SER A C 1
ATOM 1027 O O . SER A 1 121 ? -14.502 14.046 22.245 1.00 88.69 121 SER A O 1
ATOM 1029 N N . GLU A 1 122 ? -15.658 12.905 20.686 1.00 90.62 122 GLU A N 1
ATOM 1030 C CA . GLU A 1 122 ? -15.677 11.632 21.413 1.00 90.62 122 GLU A CA 1
ATOM 1031 C C . GLU A 1 122 ? -14.281 11.136 21.785 1.00 90.62 122 GLU A C 1
ATOM 1033 O O . GLU A 1 122 ? -14.084 10.647 22.896 1.00 90.62 122 GLU A O 1
ATOM 1038 N N . VAL A 1 123 ? -13.291 11.280 20.899 1.00 88.44 123 VAL A N 1
ATOM 1039 C CA . VAL A 1 123 ? -11.912 10.927 21.257 1.00 88.44 123 VAL A CA 1
ATOM 1040 C C . VAL A 1 123 ? -11.351 11.923 22.264 1.00 88.44 123 VAL A C 1
ATOM 1042 O O . VAL A 1 123 ? -10.810 11.510 23.285 1.00 88.44 123 VAL A O 1
ATOM 1045 N N . THR A 1 124 ? -11.484 13.227 22.013 1.00 86.19 124 THR A N 1
ATOM 1046 C CA . THR A 1 124 ? -10.883 14.260 22.872 1.00 86.19 124 THR A CA 1
ATOM 1047 C C . THR A 1 124 ? -11.422 14.251 24.303 1.00 86.19 124 THR A C 1
ATOM 1049 O O . THR A 1 124 ? -10.660 14.499 25.232 1.00 86.19 124 THR A O 1
ATOM 1052 N N . GLU A 1 125 ? -12.693 13.894 24.504 1.00 86.12 125 GLU A N 1
ATOM 1053 C CA . GLU A 1 125 ? -13.315 13.763 25.828 1.00 86.12 125 GLU A CA 1
ATOM 1054 C C . GLU A 1 125 ? -12.802 12.548 26.621 1.00 86.12 125 GLU A C 1
ATOM 1056 O O . GLU A 1 125 ? -12.917 12.518 27.846 1.00 86.12 125 GLU A O 1
ATOM 1061 N N . ASN A 1 126 ? -12.219 11.554 25.942 1.00 81.31 126 ASN A N 1
ATOM 1062 C CA . ASN A 1 126 ? -11.809 10.278 26.535 1.00 81.31 126 ASN A CA 1
ATOM 1063 C C . ASN A 1 126 ? -10.286 10.068 26.581 1.00 81.31 126 ASN A C 1
ATOM 1065 O O . ASN A 1 126 ? -9.827 9.024 27.050 1.00 81.31 126 ASN A O 1
ATOM 1069 N N . ILE A 1 127 ? -9.487 11.041 26.131 1.00 85.19 127 ILE A N 1
ATOM 1070 C CA . ILE A 1 127 ? -8.020 10.970 26.179 1.00 85.19 127 ILE A CA 1
ATOM 1071 C C . ILE A 1 127 ? -7.445 11.815 27.313 1.00 85.19 127 ILE A C 1
ATOM 1073 O O . ILE A 1 127 ? -7.955 12.872 27.673 1.00 85.19 127 ILE A O 1
ATOM 1077 N N . GLN A 1 128 ? -6.322 11.354 27.857 1.00 84.00 128 GLN A N 1
ATOM 1078 C CA . GLN A 1 128 ? -5.517 12.100 28.824 1.00 84.00 128 GLN A CA 1
ATOM 1079 C C . GLN A 1 128 ? -4.172 12.472 28.198 1.00 84.00 128 GLN A C 1
ATOM 1081 O O . GLN A 1 128 ? -3.684 11.779 27.305 1.00 84.00 128 GLN A O 1
ATOM 1086 N N . SER A 1 129 ? -3.522 13.524 28.703 1.00 81.12 129 SER A N 1
ATOM 1087 C CA . SER A 1 129 ? -2.212 13.972 28.198 1.00 81.12 129 SER A CA 1
ATOM 1088 C C . SER A 1 129 ? -1.128 12.888 28.263 1.00 81.12 129 SER A C 1
ATOM 1090 O O . SER A 1 129 ? -0.245 12.844 27.412 1.00 81.12 129 SER A O 1
ATOM 1092 N N . SER A 1 130 ? -1.228 11.963 29.221 1.00 83.81 130 SER A N 1
ATOM 1093 C CA . SER A 1 130 ? -0.348 10.795 29.364 1.00 83.81 130 SER A CA 1
ATOM 1094 C C . SER A 1 130 ? -0.449 9.786 28.211 1.00 83.81 130 SER A C 1
ATOM 1096 O O . SER A 1 130 ? 0.491 9.011 28.000 1.00 83.81 130 SER A O 1
ATOM 1098 N N . MET A 1 131 ? -1.559 9.796 27.464 1.00 87.00 131 MET A N 1
ATOM 1099 C CA . MET A 1 131 ? -1.822 8.897 26.333 1.00 87.00 131 MET A CA 1
ATOM 1100 C C . MET A 1 131 ? -1.205 9.387 25.017 1.00 87.00 131 MET A C 1
ATOM 1102 O O . MET A 1 131 ? -1.190 8.654 24.026 1.00 87.00 131 MET A O 1
ATOM 1106 N N . ILE A 1 132 ? -0.704 10.622 25.004 1.00 83.44 132 ILE A N 1
ATOM 1107 C CA . ILE A 1 132 ? -0.091 11.269 23.846 1.00 83.44 132 ILE A CA 1
ATOM 1108 C C . ILE A 1 132 ? 1.427 11.077 23.915 1.00 83.44 132 ILE A C 1
ATOM 1110 O O . ILE A 1 132 ? 2.026 11.080 24.994 1.00 83.44 132 ILE A O 1
ATOM 1114 N N . GLU A 1 133 ? 2.074 10.900 22.766 1.00 77.69 133 GLU A N 1
ATOM 1115 C CA . GLU A 1 133 ? 3.534 10.906 22.680 1.00 77.69 133 GLU A CA 1
ATOM 1116 C C . GLU A 1 133 ? 4.094 12.276 23.084 1.00 77.69 133 GLU A C 1
ATOM 1118 O O . GLU A 1 133 ? 3.890 13.285 22.405 1.00 77.69 133 GLU A O 1
ATOM 1123 N N . SER A 1 134 ? 4.822 12.312 24.205 1.00 62.31 134 SER A N 1
ATOM 1124 C CA . SER A 1 134 ? 5.269 13.551 24.850 1.00 62.31 134 SER A CA 1
ATOM 1125 C C . SER A 1 134 ? 6.194 14.402 23.981 1.00 62.31 134 SER A C 1
ATOM 1127 O O . SER A 1 134 ? 6.138 15.627 24.031 1.00 62.31 134 SER A O 1
ATOM 1129 N N . GLU A 1 135 ? 6.997 13.760 23.134 1.00 61.50 135 GLU A N 1
ATOM 1130 C CA . GLU A 1 135 ? 7.900 14.411 22.174 1.00 61.50 135 GLU A CA 1
ATOM 1131 C C . GLU A 1 135 ? 7.149 15.164 21.063 1.00 61.50 135 GLU A C 1
ATOM 1133 O O . GLU A 1 135 ? 7.729 15.990 20.362 1.00 61.50 135 GLU A O 1
ATOM 1138 N N . ARG A 1 136 ? 5.841 14.918 20.919 1.00 61.94 136 ARG A N 1
ATOM 1139 C CA . ARG A 1 136 ? 4.980 15.492 19.879 1.00 61.94 136 ARG A CA 1
ATOM 1140 C C . ARG A 1 136 ? 3.917 16.456 20.430 1.00 61.94 136 ARG A C 1
ATOM 1142 O O . ARG A 1 136 ? 3.142 17.013 19.654 1.00 61.94 136 ARG A O 1
ATOM 1149 N N . LEU A 1 137 ? 3.914 16.712 21.746 1.00 50.66 137 LEU A N 1
ATOM 1150 C CA . LEU A 1 137 ? 2.964 17.603 22.436 1.00 50.66 137 LEU A CA 1
ATOM 1151 C C . LEU A 1 137 ? 3.052 19.078 22.006 1.00 50.66 137 LEU A C 1
ATOM 1153 O O . LEU A 1 137 ? 2.064 19.794 22.137 1.00 50.66 137 LEU A O 1
ATOM 1157 N N . HIS A 1 138 ? 4.183 19.543 21.457 1.00 49.19 138 HIS A N 1
ATOM 1158 C CA . HIS A 1 138 ? 4.344 20.948 21.036 1.00 49.19 138 HIS A CA 1
ATOM 1159 C C . HIS A 1 138 ? 3.366 21.395 19.925 1.00 49.19 138 HIS A C 1
ATOM 1161 O O . HIS A 1 138 ? 3.261 22.592 19.673 1.00 49.19 138 HIS A O 1
ATOM 1167 N N . GLY A 1 139 ? 2.646 20.466 19.279 1.00 49.31 139 GLY A N 1
ATOM 1168 C CA . GLY A 1 139 ? 1.600 20.768 18.292 1.00 49.31 139 GLY A CA 1
ATOM 1169 C C . GLY A 1 139 ? 0.153 20.644 18.794 1.00 49.31 139 GLY A C 1
ATOM 1170 O O . GLY A 1 139 ? -0.760 20.933 18.027 1.00 49.31 139 GLY A O 1
ATOM 1171 N N . PHE A 1 140 ? -0.080 20.204 20.039 1.00 46.25 140 PHE A N 1
ATOM 1172 C CA . PHE A 1 140 ? -1.429 19.867 20.524 1.00 46.25 140 PHE A CA 1
ATOM 1173 C C . PHE A 1 140 ? -2.277 21.116 20.833 1.00 46.25 140 PHE A C 1
ATOM 1175 O O . PHE A 1 140 ? -3.433 21.188 20.431 1.00 46.25 140 PHE A O 1
ATOM 1182 N N . ASP A 1 141 ? -1.698 22.137 21.474 1.00 45.41 141 ASP A N 1
ATOM 1183 C CA . ASP A 1 141 ? -2.453 23.331 21.900 1.00 45.41 141 ASP A CA 1
ATOM 1184 C C . ASP A 1 141 ? -2.636 24.389 20.799 1.00 45.41 141 ASP A C 1
ATOM 1186 O O . ASP A 1 141 ? -3.576 25.180 20.847 1.00 45.41 141 ASP A O 1
ATOM 1190 N N . THR A 1 142 ? -1.767 24.427 19.788 1.00 45.84 142 THR A N 1
ATOM 1191 C CA . THR A 1 142 ? -1.786 25.480 18.757 1.00 45.84 142 THR A CA 1
ATOM 1192 C C . THR A 1 142 ? -2.670 25.159 17.551 1.00 45.84 142 THR A C 1
ATOM 1194 O O . THR A 1 142 ? -3.159 26.091 16.912 1.00 45.84 142 THR A O 1
ATOM 1197 N N . GLU A 1 143 ? -2.919 23.880 17.239 1.00 48.91 143 GLU A N 1
ATOM 1198 C CA . GLU A 1 143 ? -3.730 23.480 16.074 1.00 48.91 143 GLU A CA 1
ATOM 1199 C C . GLU A 1 143 ? -5.207 23.187 16.404 1.00 48.91 143 GLU A C 1
ATOM 1201 O O . GLU A 1 143 ? -6.073 23.430 15.564 1.00 48.91 143 GLU A O 1
ATOM 1206 N N . LEU A 1 144 ? -5.529 22.713 17.615 1.00 46.72 144 LEU A N 1
ATOM 1207 C CA . LEU A 1 144 ? -6.898 22.310 17.984 1.00 46.72 144 LEU A CA 1
ATOM 1208 C C . LEU A 1 144 ? -7.868 23.493 18.172 1.00 46.72 144 LEU A C 1
ATOM 1210 O O . LEU A 1 144 ? -9.076 23.322 18.020 1.00 46.72 144 LEU A O 1
ATOM 1214 N N . TYR A 1 145 ? -7.361 24.699 18.447 1.00 41.75 145 TYR A N 1
ATOM 1215 C CA . TYR A 1 145 ? -8.193 25.867 18.768 1.00 41.75 145 TYR A CA 1
ATOM 1216 C C . TYR A 1 145 ? -8.598 26.747 17.575 1.00 41.75 145 TYR A C 1
ATOM 1218 O O . TYR A 1 145 ? -9.362 27.692 17.767 1.00 41.75 145 TYR A O 1
ATOM 1226 N N . ASN A 1 146 ? -8.158 26.452 16.346 1.00 38.97 146 ASN A N 1
ATOM 1227 C CA . ASN A 1 146 ? -8.468 27.295 15.187 1.00 38.97 146 ASN A CA 1
ATOM 1228 C C . ASN A 1 146 ? -9.335 26.586 14.128 1.00 38.97 146 ASN A C 1
ATOM 1230 O O . ASN A 1 146 ? -8.854 25.786 13.334 1.00 38.97 146 ASN A O 1
ATOM 1234 N N . ASN A 1 147 ? -10.599 27.023 14.071 1.00 43.78 147 ASN A N 1
ATOM 1235 C CA . ASN A 1 147 ? -11.581 26.921 12.981 1.00 43.78 147 ASN A CA 1
ATOM 1236 C C . ASN A 1 147 ? -12.295 25.575 12.722 1.00 43.78 147 ASN A C 1
ATOM 1238 O O . ASN A 1 147 ? -11.712 24.542 12.401 1.00 43.78 147 ASN A O 1
ATOM 1242 N N . GLN A 1 148 ? -13.630 25.660 12.793 1.00 46.94 148 GLN A N 1
ATOM 1243 C CA . GLN A 1 148 ? -14.612 24.615 12.513 1.00 46.94 148 GLN A CA 1
ATOM 1244 C C . GLN A 1 148 ? -14.909 24.544 11.007 1.00 46.94 148 GLN A C 1
ATOM 1246 O O . GLN A 1 148 ? -15.752 25.272 10.486 1.00 46.94 148 GLN A O 1
ATOM 1251 N N . THR A 1 149 ? -14.223 23.651 10.302 1.00 52.31 149 THR A N 1
ATOM 1252 C CA . THR A 1 149 ? -14.685 23.101 9.019 1.00 52.31 149 THR A CA 1
ATOM 1253 C C . THR A 1 149 ? -14.606 21.575 9.092 1.00 52.31 149 THR A C 1
ATOM 1255 O O . THR A 1 149 ? -13.735 21.035 9.779 1.00 52.31 149 THR A O 1
ATOM 1258 N N . ASN A 1 150 ? -15.498 20.861 8.396 1.00 56.66 150 ASN A N 1
ATOM 1259 C CA . ASN A 1 150 ? -15.513 19.388 8.409 1.00 56.66 150 ASN A CA 1
ATOM 1260 C C . ASN A 1 150 ? -14.180 18.786 7.921 1.00 56.66 150 ASN A C 1
ATOM 1262 O O . ASN A 1 150 ? -13.699 17.808 8.492 1.00 56.66 150 ASN A O 1
ATOM 1266 N N . ASP A 1 151 ? -13.521 19.424 6.948 1.00 67.81 151 ASP A N 1
ATOM 1267 C CA . ASP A 1 151 ? -12.196 19.001 6.476 1.00 67.81 151 ASP A CA 1
ATOM 1268 C C . ASP A 1 151 ? -11.106 19.131 7.552 1.00 67.81 151 ASP A C 1
ATOM 1270 O O . ASP A 1 151 ? -10.201 18.294 7.623 1.00 67.81 151 ASP A O 1
ATOM 1274 N N . HIS A 1 152 ? -11.195 20.145 8.423 1.00 79.50 152 HIS A N 1
ATOM 1275 C CA . HIS A 1 152 ? -10.237 20.323 9.512 1.00 79.50 152 HIS A CA 1
ATOM 1276 C C . HIS A 1 152 ? -10.428 19.266 10.608 1.00 79.50 152 HIS A C 1
ATOM 1278 O O . HIS A 1 152 ? -9.452 18.646 11.029 1.00 79.50 152 HIS A O 1
ATOM 1284 N N . ALA A 1 153 ? -11.671 18.987 11.015 1.00 83.88 153 ALA A N 1
ATOM 1285 C CA . ALA A 1 153 ? -11.962 17.966 12.025 1.00 83.88 153 ALA A CA 1
ATOM 1286 C C . ALA A 1 153 ? -11.497 16.566 11.583 1.00 83.88 153 ALA A C 1
ATOM 1288 O O . ALA A 1 153 ? -10.869 15.845 12.360 1.00 83.88 153 ALA A O 1
ATOM 1289 N N . ALA A 1 154 ? -11.718 16.210 10.312 1.00 85.44 154 ALA A N 1
ATOM 1290 C CA . ALA A 1 154 ? -11.227 14.961 9.735 1.00 85.44 154 ALA A CA 1
ATOM 1291 C C . ALA A 1 154 ? -9.694 14.857 9.793 1.00 85.44 154 ALA A C 1
ATOM 1293 O O . ALA A 1 154 ? -9.149 13.810 10.151 1.00 85.44 154 ALA A O 1
ATOM 1294 N N . LEU A 1 155 ? -8.989 15.940 9.449 1.00 84.56 155 LEU A N 1
ATOM 1295 C CA . LEU A 1 155 ? -7.530 15.990 9.500 1.00 84.56 155 LEU A CA 1
ATOM 1296 C C . LEU A 1 155 ? -7.012 15.855 10.936 1.00 84.56 155 LEU A C 1
ATOM 1298 O O . LEU A 1 155 ? -6.098 15.065 11.169 1.00 84.56 155 LEU A O 1
ATOM 1302 N N . GLN A 1 156 ? -7.604 16.578 11.889 1.00 86.31 156 GLN A N 1
ATOM 1303 C CA . GLN A 1 156 ? -7.221 16.520 13.303 1.00 86.31 156 GLN A CA 1
ATOM 1304 C C . GLN A 1 156 ? -7.455 15.127 13.892 1.00 86.31 156 GLN A C 1
ATOM 1306 O O . GLN A 1 156 ? -6.551 14.566 14.511 1.00 86.31 156 GLN A O 1
ATOM 1311 N N . PHE A 1 157 ? -8.607 14.512 13.612 1.00 90.38 157 PHE A N 1
ATOM 1312 C CA . PHE A 1 157 ? -8.886 13.134 14.014 1.00 90.38 157 PHE A CA 1
ATOM 1313 C C . PHE A 1 157 ? -7.842 12.161 13.447 1.00 90.38 157 PHE A C 1
ATOM 1315 O O . PHE A 1 157 ? -7.226 11.402 14.195 1.00 90.38 157 PHE A O 1
ATOM 1322 N N . LYS A 1 158 ? -7.562 12.220 12.136 1.00 88.31 158 LYS A N 1
ATOM 1323 C CA . LYS A 1 158 ? -6.537 11.366 11.508 1.00 88.31 158 LYS A CA 1
ATOM 1324 C C . LYS A 1 158 ? -5.160 11.584 12.127 1.00 88.31 158 LYS A C 1
ATOM 1326 O O . LYS A 1 158 ? -4.460 10.610 12.396 1.00 88.31 158 LYS A O 1
ATOM 1331 N N . LYS A 1 159 ? -4.766 12.840 12.362 1.00 86.94 159 LYS A N 1
ATOM 1332 C CA . LYS A 1 159 ? -3.477 13.169 12.976 1.00 86.94 159 LYS A CA 1
ATOM 1333 C C . LYS A 1 159 ? -3.364 12.585 14.384 1.00 86.94 159 LYS A C 1
ATOM 1335 O O . LYS A 1 159 ? -2.383 11.904 14.683 1.00 86.94 159 LYS A O 1
ATOM 1340 N N . LEU A 1 160 ? -4.384 12.810 15.213 1.00 87.69 160 LEU A N 1
ATOM 1341 C CA . LEU A 1 160 ? -4.476 12.292 16.575 1.00 87.69 160 LEU A CA 1
ATOM 1342 C C . LEU A 1 160 ? -4.299 10.774 16.602 1.00 87.69 160 LEU A C 1
ATOM 1344 O O . LEU A 1 160 ? -3.407 10.263 17.281 1.00 87.69 160 LEU A O 1
ATOM 1348 N N . MET A 1 161 ? -5.089 10.072 15.791 1.00 89.81 161 MET A N 1
ATOM 1349 C CA . MET A 1 161 ? -5.106 8.615 15.769 1.00 89.81 161 MET A CA 1
ATOM 1350 C C . MET A 1 161 ? -3.843 8.003 15.142 1.00 89.81 161 MET A C 1
ATOM 1352 O O . MET A 1 161 ? -3.385 6.958 15.598 1.00 89.81 161 MET A O 1
ATOM 1356 N N . ASN A 1 162 ? -3.255 8.612 14.107 1.00 86.38 162 ASN A N 1
ATOM 1357 C CA . ASN A 1 162 ? -2.121 8.012 13.387 1.00 86.38 162 ASN A CA 1
ATOM 1358 C C . ASN A 1 162 ? -0.742 8.435 13.892 1.00 86.38 162 ASN A C 1
ATOM 1360 O O . ASN A 1 162 ? 0.205 7.670 13.712 1.00 86.38 162 ASN A O 1
ATOM 1364 N N . TYR A 1 163 ? -0.603 9.605 14.524 1.00 81.81 163 TYR A N 1
ATOM 1365 C CA . TYR A 1 163 ? 0.714 10.172 14.839 1.00 81.81 163 TYR A CA 1
ATOM 1366 C C . TYR A 1 163 ? 0.926 10.588 16.291 1.00 81.81 163 TYR A C 1
ATOM 1368 O O . TYR A 1 163 ? 2.089 10.722 16.671 1.00 81.81 163 TYR A O 1
ATOM 1376 N N . TYR A 1 164 ? -0.134 10.822 17.070 1.00 84.12 164 TYR A N 1
ATOM 1377 C CA . TYR A 1 164 ? -0.008 11.398 18.415 1.00 84.12 164 TYR A CA 1
ATOM 1378 C C . TYR A 1 164 ? -0.366 10.423 19.530 1.00 84.12 164 TYR A C 1
ATOM 1380 O O . TYR A 1 164 ? 0.342 10.376 20.534 1.00 84.12 164 TYR A O 1
ATOM 1388 N N . LEU A 1 165 ? -1.433 9.637 19.375 1.00 88.31 165 LEU A N 1
ATOM 1389 C CA . LEU A 1 165 ? -1.772 8.617 20.361 1.00 88.31 165 LEU A CA 1
ATOM 1390 C C . LEU A 1 165 ? -0.729 7.502 20.359 1.00 88.31 165 LEU A C 1
ATOM 1392 O O . LEU A 1 165 ? -0.325 7.004 19.299 1.00 88.31 165 LEU A O 1
ATOM 1396 N N . LYS A 1 166 ? -0.317 7.095 21.562 1.00 89.06 166 LYS A N 1
ATOM 1397 C CA . LYS A 1 166 ? 0.503 5.898 21.743 1.00 89.06 166 LYS A CA 1
ATOM 1398 C C . LYS A 1 166 ? -0.288 4.662 21.311 1.00 89.06 166 LYS A C 1
ATOM 1400 O O . LYS A 1 166 ? -1.507 4.595 21.506 1.00 89.06 166 LYS A O 1
ATOM 1405 N N . TYR A 1 167 ? 0.395 3.688 20.714 1.00 87.31 167 TYR A N 1
ATOM 1406 C CA . TYR A 1 167 ? -0.261 2.524 20.112 1.00 87.31 167 TYR A CA 1
ATOM 1407 C C . TYR A 1 167 ? -1.083 1.715 21.131 1.00 87.31 167 TYR A C 1
ATOM 1409 O O . TYR A 1 167 ? -2.166 1.246 20.786 1.00 87.31 167 TYR A O 1
ATOM 1417 N N . GLU A 1 168 ? -0.643 1.623 22.391 1.00 88.44 168 GLU A N 1
ATOM 1418 C CA . GLU A 1 168 ? -1.363 0.921 23.462 1.00 88.44 168 GLU A CA 1
ATOM 1419 C C . GLU A 1 168 ? -2.722 1.547 23.821 1.00 88.44 168 GLU A C 1
ATOM 1421 O O . GLU A 1 168 ? -3.612 0.850 24.306 1.00 88.44 168 GLU A O 1
ATOM 1426 N N . HIS A 1 169 ? -2.914 2.843 23.553 1.00 91.00 169 HIS A N 1
ATOM 1427 C CA . H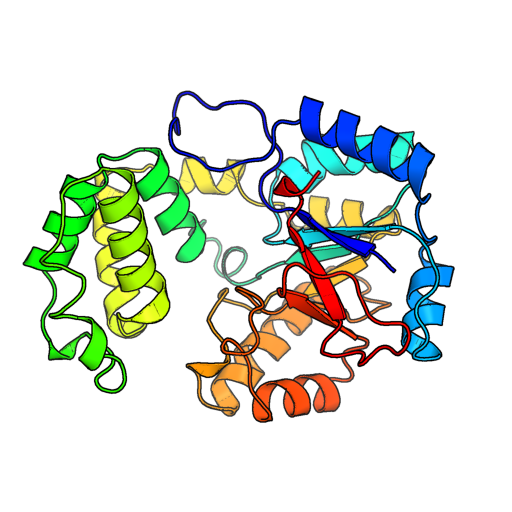IS A 1 169 ? -4.170 3.554 23.819 1.00 91.00 169 HIS A CA 1
ATOM 1428 C C . HIS A 1 169 ? -5.044 3.706 22.573 1.00 91.00 169 HIS A C 1
ATOM 1430 O O . HIS A 1 169 ? -6.259 3.863 22.688 1.00 91.00 169 HIS A O 1
ATOM 1436 N N . LYS A 1 170 ? -4.447 3.628 21.379 1.00 91.19 170 LYS A N 1
ATOM 1437 C CA . LYS A 1 170 ? -5.156 3.771 20.105 1.00 91.19 170 LYS A CA 1
ATOM 1438 C C . LYS A 1 170 ? -6.223 2.690 19.913 1.00 91.19 170 LYS A C 1
ATOM 1440 O O . LYS A 1 170 ? -7.357 3.008 19.557 1.00 91.19 170 LYS A O 1
ATOM 1445 N N . LYS A 1 171 ? -5.870 1.425 20.161 1.00 90.31 171 LYS A N 1
ATOM 1446 C CA . LYS A 1 171 ? -6.751 0.286 19.874 1.00 90.31 171 LYS A CA 1
ATOM 1447 C C . LYS A 1 171 ? -8.061 0.300 20.680 1.00 90.31 171 LYS A C 1
ATOM 1449 O O . LYS A 1 171 ? -9.106 0.227 20.043 1.00 90.31 171 LYS A O 1
ATOM 1454 N N . PRO A 1 172 ? -8.066 0.475 22.017 1.00 92.50 172 PRO A N 1
ATOM 1455 C CA . PRO A 1 172 ? -9.318 0.541 22.779 1.00 92.50 172 PRO A CA 1
ATOM 1456 C C . PRO A 1 172 ? -10.271 1.652 22.310 1.00 92.50 172 PRO A C 1
ATOM 1458 O O . PRO A 1 172 ? -11.485 1.458 22.286 1.00 92.50 172 PRO A O 1
ATOM 1461 N N . ILE A 1 173 ? -9.724 2.802 21.902 1.00 93.12 173 ILE A N 1
ATOM 1462 C CA . ILE A 1 173 ? -10.508 3.920 21.361 1.00 93.12 173 ILE A CA 1
ATOM 1463 C C . ILE A 1 173 ? -11.125 3.537 20.012 1.00 93.12 173 ILE A C 1
ATOM 1465 O O . ILE A 1 173 ? -12.311 3.774 19.787 1.00 93.12 173 ILE A O 1
ATOM 1469 N N . LEU A 1 174 ? -10.345 2.921 19.117 1.00 94.06 174 LEU A N 1
ATOM 1470 C CA . LEU A 1 174 ? -10.867 2.446 17.836 1.00 94.06 174 LEU A CA 1
ATOM 1471 C C . LEU A 1 174 ? -11.918 1.356 18.012 1.00 94.06 174 LEU A C 1
ATOM 1473 O O . LEU A 1 174 ? -12.958 1.442 17.371 1.00 94.06 174 LEU A O 1
ATOM 1477 N N . ASP A 1 175 ? -11.696 0.389 18.902 1.00 93.69 175 ASP A N 1
ATOM 1478 C CA . ASP A 1 175 ? -12.667 -0.670 19.183 1.00 93.69 175 ASP A CA 1
ATOM 1479 C C . ASP A 1 175 ? -14.007 -0.063 19.649 1.00 93.69 175 ASP A C 1
ATOM 1481 O O . ASP A 1 175 ? -15.070 -0.475 19.186 1.00 93.69 175 ASP A O 1
ATOM 1485 N N . PHE A 1 176 ? -13.981 0.967 20.506 1.00 94.25 176 PHE A N 1
ATOM 1486 C CA . PHE A 1 176 ? -15.189 1.692 20.916 1.00 94.25 176 PHE A CA 1
ATOM 1487 C C . PHE A 1 176 ? -15.905 2.365 19.733 1.00 94.25 176 PHE A C 1
ATOM 1489 O O . PHE A 1 176 ? -17.106 2.163 19.543 1.00 94.25 176 PHE A O 1
ATOM 1496 N N . LEU A 1 177 ? -15.182 3.140 18.918 1.00 95.12 177 LEU A N 1
ATOM 1497 C CA . LEU A 1 177 ? -15.771 3.881 17.797 1.00 95.12 177 LEU A CA 1
ATOM 1498 C C . LEU A 1 177 ? -16.297 2.953 16.696 1.00 95.12 177 LEU A C 1
ATOM 1500 O O . LEU A 1 177 ? -17.393 3.166 16.180 1.00 95.12 177 LEU A O 1
ATOM 1504 N N . VAL A 1 178 ? -15.539 1.912 16.346 1.00 95.00 178 VAL A N 1
ATO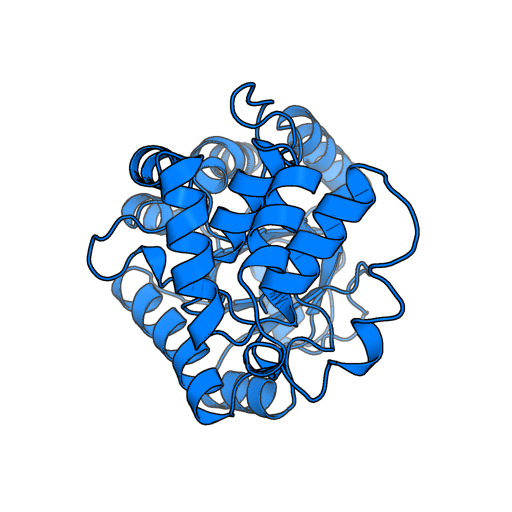M 1505 C CA . VAL A 1 178 ? -15.922 0.925 15.329 1.00 95.00 178 VAL A CA 1
ATOM 1506 C C . VAL A 1 178 ? -17.187 0.192 15.765 1.00 95.00 178 VAL A C 1
ATOM 1508 O O . VAL A 1 178 ? -18.137 0.158 14.992 1.00 95.00 178 VAL A O 1
ATOM 1511 N N . ASN A 1 179 ? -17.264 -0.292 17.010 1.00 94.50 179 ASN A N 1
ATOM 1512 C CA . ASN A 1 179 ? -18.467 -0.964 17.521 1.00 94.50 179 ASN A CA 1
ATOM 1513 C C . ASN A 1 179 ? -19.704 -0.055 17.554 1.00 94.50 179 ASN A C 1
ATOM 1515 O O . ASN A 1 179 ? -20.833 -0.535 17.471 1.00 94.50 179 ASN A O 1
ATOM 1519 N N . LYS A 1 180 ? -19.503 1.258 17.704 1.00 95.31 180 LYS A N 1
ATOM 1520 C CA . LYS A 1 180 ? -20.589 2.238 17.743 1.00 95.31 180 LYS A CA 1
ATOM 1521 C C . LYS A 1 180 ? -21.114 2.604 16.353 1.00 95.31 180 LYS A C 1
ATOM 1523 O O . LYS A 1 180 ? -22.312 2.836 16.208 1.00 95.31 180 LYS A O 1
ATOM 1528 N N . TYR A 1 181 ? -20.236 2.691 15.354 1.00 95.38 181 TYR A N 1
ATOM 1529 C CA . TYR A 1 181 ? -20.558 3.310 14.062 1.00 95.38 181 TYR A CA 1
ATOM 1530 C C . TYR A 1 181 ? -20.489 2.369 12.852 1.00 95.38 181 TYR A C 1
ATOM 1532 O O . TYR A 1 181 ? -21.020 2.700 11.787 1.00 95.38 181 TYR A O 1
ATOM 1540 N N . LEU A 1 182 ? -19.838 1.215 12.983 1.00 94.81 182 LEU A N 1
ATOM 1541 C CA . LEU A 1 182 ? -19.535 0.304 11.884 1.00 94.81 182 LEU A CA 1
ATOM 1542 C C . LEU A 1 182 ? -19.931 -1.138 12.221 1.00 94.81 182 LEU A C 1
ATOM 1544 O O . LEU A 1 182 ? -20.118 -1.513 13.375 1.00 94.81 182 LEU A O 1
ATOM 1548 N N . THR A 1 183 ? -20.013 -1.963 11.182 1.00 92.56 183 THR A N 1
ATOM 1549 C CA . THR A 1 183 ? -20.115 -3.420 11.299 1.00 92.56 183 THR A CA 1
ATOM 1550 C C . THR A 1 183 ? -18.851 -4.010 10.690 1.00 92.56 183 THR A C 1
ATOM 1552 O O . THR A 1 183 ? -18.762 -4.228 9.486 1.00 92.56 183 THR A O 1
ATOM 1555 N N . GLU A 1 184 ? -17.824 -4.171 11.524 1.00 92.50 184 GLU A N 1
ATOM 1556 C CA . GLU A 1 184 ? -16.450 -4.398 11.065 1.00 92.50 184 GLU A CA 1
ATOM 1557 C C . GLU A 1 184 ? -16.287 -5.647 10.193 1.00 92.50 184 GLU A C 1
ATOM 1559 O O . GLU A 1 184 ? -15.646 -5.583 9.147 1.00 92.50 184 GLU A O 1
ATOM 1564 N N . SER A 1 185 ? -16.917 -6.757 10.580 1.00 90.38 185 SER A N 1
ATOM 1565 C CA . SER A 1 185 ? -16.836 -8.022 9.847 1.00 90.38 185 SER A CA 1
ATOM 1566 C C . SER A 1 185 ? -17.405 -7.930 8.428 1.00 90.38 185 SER A C 1
ATOM 1568 O O . SER A 1 185 ? -16.852 -8.530 7.510 1.00 90.38 185 SER A O 1
ATOM 1570 N N . GLU A 1 186 ? -18.478 -7.157 8.225 1.00 91.19 186 GLU A N 1
ATOM 1571 C CA . GLU A 1 186 ? -19.068 -6.940 6.897 1.00 91.19 186 GLU A CA 1
ATOM 1572 C C . GLU A 1 186 ? -18.171 -6.086 5.999 1.00 91.19 186 GLU A C 1
ATOM 1574 O O . GLU A 1 186 ? -18.165 -6.262 4.780 1.00 91.19 186 GLU A O 1
ATOM 1579 N N . ILE A 1 187 ? -17.420 -5.156 6.596 1.00 95.06 187 ILE A N 1
ATOM 1580 C CA . ILE A 1 187 ? -16.452 -4.327 5.878 1.00 95.06 187 ILE A CA 1
ATOM 1581 C C . ILE A 1 187 ? -15.229 -5.168 5.517 1.00 95.06 187 ILE A C 1
ATOM 1583 O O . ILE A 1 187 ? -14.782 -5.105 4.378 1.00 95.06 187 ILE A O 1
ATOM 1587 N N . TYR A 1 188 ? -14.718 -5.977 6.449 1.00 96.38 188 TYR A N 1
ATOM 1588 C CA . TYR A 1 188 ? -13.521 -6.796 6.253 1.00 96.38 188 TYR A CA 1
ATOM 1589 C C . TYR A 1 188 ? -13.599 -7.648 4.983 1.00 96.38 188 TYR A C 1
ATOM 1591 O O . TYR A 1 188 ? -12.723 -7.545 4.125 1.00 96.38 188 TYR A O 1
ATOM 1599 N N . ASP A 1 189 ? -14.677 -8.425 4.829 1.00 93.00 189 ASP A N 1
ATOM 1600 C CA . ASP A 1 189 ? -14.839 -9.359 3.705 1.00 93.00 189 ASP A CA 1
ATOM 1601 C C . ASP A 1 189 ? -14.948 -8.650 2.344 1.00 93.00 189 ASP A C 1
ATOM 1603 O O . ASP A 1 189 ? -14.647 -9.233 1.301 1.00 93.00 189 ASP A O 1
ATOM 1607 N N . LYS A 1 190 ? -15.385 -7.385 2.343 1.00 94.69 190 LYS A N 1
ATOM 1608 C CA . LYS A 1 190 ? -15.476 -6.549 1.139 1.00 94.69 190 LYS A CA 1
ATOM 1609 C C . LYS A 1 190 ? -14.196 -5.764 0.871 1.00 94.69 190 LYS A C 1
ATOM 1611 O O . LYS A 1 190 ? -13.984 -5.342 -0.261 1.00 94.69 190 LYS A O 1
ATOM 1616 N N . LEU A 1 191 ? -13.393 -5.518 1.905 1.00 96.81 191 LEU A N 1
ATOM 1617 C CA . LEU A 1 191 ? -12.257 -4.612 1.842 1.00 96.81 191 LEU A CA 1
ATOM 1618 C C . LEU A 1 191 ? -10.984 -5.320 1.406 1.00 96.81 191 LEU A C 1
ATOM 1620 O O . LEU A 1 191 ? -10.283 -4.783 0.557 1.00 96.81 191 LEU A O 1
ATOM 1624 N N . TYR A 1 192 ? -10.669 -6.474 1.989 1.00 97.88 192 TYR A N 1
ATOM 1625 C CA . TYR A 1 192 ? -9.369 -7.115 1.807 1.00 97.88 192 TYR A CA 1
ATOM 1626 C C . TYR A 1 192 ? -9.396 -8.252 0.796 1.00 97.88 192 TYR A C 1
ATOM 1628 O O . TYR A 1 192 ? -10.398 -8.952 0.640 1.00 97.88 192 TYR A O 1
ATOM 1636 N N . LEU A 1 193 ? -8.259 -8.439 0.134 1.00 97.88 193 LEU A N 1
ATOM 1637 C CA . LEU A 1 193 ? -7.991 -9.619 -0.681 1.00 97.88 193 LEU A CA 1
ATOM 1638 C C . LEU A 1 193 ? -8.017 -10.894 0.171 1.00 97.88 193 LEU A C 1
ATOM 1640 O O . LEU A 1 193 ? -7.740 -10.853 1.369 1.00 97.88 193 LEU A O 1
ATOM 1644 N N . THR A 1 194 ? -8.343 -12.031 -0.443 1.00 97.56 194 THR A N 1
ATOM 1645 C CA . THR A 1 194 ? -8.052 -13.350 0.143 1.00 97.56 194 THR A CA 1
ATOM 1646 C C . THR A 1 194 ? -6.666 -13.833 -0.279 1.00 97.56 194 THR A C 1
ATOM 1648 O O . THR A 1 194 ? -6.050 -13.286 -1.195 1.00 97.56 194 THR A O 1
ATOM 1651 N N . ILE A 1 195 ? -6.170 -14.888 0.370 1.00 97.56 195 ILE A N 1
ATOM 1652 C CA . ILE A 1 195 ? -4.883 -15.501 0.013 1.00 97.56 195 ILE A CA 1
ATOM 1653 C C . ILE A 1 195 ? -4.907 -16.051 -1.417 1.00 97.56 195 ILE A C 1
ATOM 1655 O O . ILE A 1 195 ? -3.950 -15.864 -2.163 1.00 97.56 195 ILE A O 1
ATOM 1659 N N . GLU A 1 196 ? -6.017 -16.655 -1.835 1.00 98.31 196 GLU A N 1
ATOM 1660 C CA . GLU A 1 196 ? -6.185 -17.172 -3.196 1.00 98.31 196 GLU A CA 1
ATOM 1661 C C . GLU A 1 196 ? -6.130 -16.045 -4.240 1.00 98.31 196 GLU A C 1
ATOM 1663 O O . GLU A 1 196 ? -5.550 -16.210 -5.312 1.00 98.31 196 GLU A O 1
ATOM 1668 N N . GLU A 1 197 ? -6.687 -14.875 -3.918 1.00 98.62 197 GLU A N 1
ATOM 1669 C CA . GLU A 1 197 ? -6.638 -13.702 -4.796 1.00 98.62 197 GLU A CA 1
ATOM 1670 C C . GLU A 1 197 ? -5.224 -13.117 -4.885 1.00 98.62 197 GLU A C 1
ATOM 1672 O O . GLU A 1 197 ? -4.801 -12.723 -5.971 1.00 98.62 197 GLU A O 1
ATOM 1677 N N . LEU A 1 198 ? -4.460 -13.113 -3.784 1.00 98.44 198 LEU A N 1
ATOM 1678 C CA . LEU A 1 198 ? -3.040 -12.738 -3.804 1.00 98.44 198 LEU A CA 1
ATOM 1679 C C . LEU A 1 198 ? -2.218 -13.678 -4.691 1.00 98.44 198 LEU A C 1
ATOM 1681 O O . LEU A 1 198 ? -1.403 -13.215 -5.489 1.00 98.44 198 LEU A O 1
ATOM 1685 N N . GLN A 1 199 ? -2.465 -14.985 -4.596 1.00 98.62 199 GLN A N 1
ATOM 1686 C CA . GLN A 1 199 ? -1.816 -15.981 -5.447 1.00 98.62 199 GLN A CA 1
ATOM 1687 C C . GLN A 1 199 ? -2.158 -15.766 -6.924 1.00 98.62 199 GLN A C 1
ATOM 1689 O O . GLN A 1 199 ? -1.283 -15.858 -7.780 1.00 98.62 199 GLN A O 1
ATOM 1694 N N . GLU A 1 200 ? -3.411 -15.450 -7.264 1.00 98.50 200 GLU A N 1
ATOM 1695 C CA . GLU A 1 200 ? -3.783 -15.152 -8.652 1.00 98.50 200 GLU A CA 1
ATOM 1696 C C . GLU A 1 200 ? -3.172 -13.836 -9.167 1.00 98.50 200 GLU A C 1
ATOM 1698 O O . GLU A 1 200 ? -2.828 -13.748 -10.353 1.00 98.50 200 GLU A O 1
ATOM 1703 N N . ILE A 1 201 ? -3.009 -12.827 -8.303 1.00 98.62 201 ILE A N 1
ATOM 1704 C CA . ILE A 1 201 ? -2.275 -11.599 -8.637 1.00 98.62 201 ILE A CA 1
ATOM 1705 C C . ILE A 1 201 ? -0.822 -11.942 -8.995 1.00 98.62 201 ILE A C 1
ATOM 1707 O O . ILE A 1 201 ? -0.370 -11.550 -10.074 1.00 98.62 201 ILE A O 1
ATOM 1711 N N . GLU A 1 202 ? -0.109 -12.704 -8.156 1.00 98.19 202 GLU A N 1
ATOM 1712 C CA . GLU A 1 202 ? 1.284 -13.110 -8.420 1.00 98.19 202 GLU A CA 1
ATOM 1713 C C . GLU A 1 202 ? 1.394 -13.985 -9.682 1.00 98.19 202 GLU A C 1
ATOM 1715 O O . GLU A 1 202 ? 2.223 -13.722 -10.554 1.00 98.19 202 GLU A O 1
ATOM 1720 N N . ASN A 1 203 ? 0.495 -14.959 -9.857 1.00 97.62 203 ASN A N 1
ATOM 1721 C CA . ASN A 1 203 ? 0.488 -15.871 -11.008 1.00 97.62 203 ASN A CA 1
ATOM 1722 C C . ASN A 1 203 ? 0.272 -15.171 -12.363 1.00 97.62 203 ASN A C 1
ATOM 1724 O O . ASN A 1 203 ? 0.557 -15.754 -13.409 1.00 97.62 203 ASN A O 1
ATOM 1728 N N . GLN A 1 204 ? -0.215 -13.927 -12.371 1.00 97.19 204 GLN A N 1
ATOM 1729 C CA . GLN A 1 204 ? -0.300 -13.090 -13.574 1.00 97.19 204 GLN A CA 1
ATOM 1730 C C . GLN A 1 204 ? 0.979 -12.304 -13.883 1.00 97.19 204 GLN A C 1
ATOM 1732 O O . GLN A 1 204 ? 0.988 -11.493 -14.805 1.00 97.19 204 GLN A O 1
ATOM 1737 N N . GLY A 1 205 ? 2.058 -12.542 -13.137 1.00 97.25 205 GLY A N 1
ATOM 1738 C CA . GLY A 1 205 ? 3.342 -11.870 -13.317 1.00 97.25 205 GLY A CA 1
ATOM 1739 C C . GLY A 1 205 ? 3.451 -10.533 -12.583 1.00 97.25 205 GLY A C 1
ATOM 1740 O O . GLY A 1 205 ? 4.382 -9.776 -12.845 1.00 97.25 205 GLY A O 1
ATOM 1741 N N . ASN A 1 206 ? 2.526 -10.223 -11.670 1.00 98.69 206 ASN A N 1
ATOM 1742 C CA . ASN A 1 206 ? 2.646 -9.052 -10.803 1.00 98.69 206 ASN A CA 1
ATOM 1743 C C . ASN A 1 206 ? 3.616 -9.328 -9.649 1.00 98.69 206 ASN A C 1
ATOM 1745 O O . ASN A 1 206 ? 3.808 -10.473 -9.248 1.00 98.69 206 ASN A O 1
ATOM 1749 N N . ILE A 1 207 ? 4.196 -8.271 -9.080 1.00 98.75 207 ILE A N 1
ATOM 1750 C CA . ILE A 1 207 ? 5.017 -8.385 -7.869 1.00 98.75 207 ILE A CA 1
ATOM 1751 C C . ILE A 1 207 ? 4.123 -8.143 -6.655 1.00 98.75 207 ILE A C 1
ATOM 1753 O O . ILE A 1 207 ? 3.468 -7.105 -6.573 1.00 98.75 207 ILE A O 1
ATOM 1757 N N . VAL A 1 208 ? 4.133 -9.061 -5.690 1.00 98.81 208 VAL A N 1
ATOM 1758 C CA . VAL A 1 208 ? 3.483 -8.871 -4.388 1.00 98.81 208 VAL A CA 1
ATOM 1759 C C . VAL A 1 208 ? 4.562 -8.657 -3.326 1.00 98.81 208 VAL A C 1
ATOM 1761 O O . VAL A 1 208 ? 5.460 -9.479 -3.159 1.00 98.81 208 VAL A O 1
ATOM 1764 N N . GLY A 1 209 ? 4.514 -7.514 -2.644 1.00 98.50 209 GLY A N 1
ATOM 1765 C CA . GLY A 1 209 ? 5.537 -7.056 -1.707 1.00 98.50 209 GLY A CA 1
ATOM 1766 C C . GLY A 1 209 ? 5.004 -6.769 -0.305 1.00 98.50 209 GLY A C 1
ATOM 1767 O O . GLY A 1 209 ? 3.799 -6.691 -0.068 1.00 98.50 209 GLY A O 1
ATOM 1768 N N . GLY A 1 210 ? 5.924 -6.570 0.638 1.00 98.50 210 GLY A N 1
ATOM 1769 C CA . GLY A 1 210 ? 5.586 -6.289 2.033 1.00 98.50 210 GLY A CA 1
ATOM 1770 C C . GLY A 1 210 ? 5.183 -4.831 2.265 1.00 98.50 210 GLY A C 1
ATOM 1771 O O . GLY A 1 210 ? 5.827 -3.912 1.753 1.00 98.50 210 GLY A O 1
ATOM 1772 N N . HIS A 1 211 ? 4.160 -4.616 3.096 1.00 98.62 211 HIS A N 1
ATOM 1773 C CA . HIS A 1 211 ? 3.746 -3.292 3.579 1.00 98.62 211 HIS A CA 1
ATOM 1774 C C . HIS A 1 211 ? 3.703 -3.220 5.113 1.00 98.62 211 HIS A C 1
ATOM 1776 O O . HIS A 1 211 ? 2.804 -2.624 5.706 1.00 98.62 211 HIS A O 1
ATOM 1782 N N . THR A 1 212 ? 4.696 -3.838 5.767 1.00 98.56 212 THR A N 1
ATOM 1783 C CA . THR A 1 212 ? 4.737 -4.159 7.214 1.00 98.56 212 THR A CA 1
ATOM 1784 C C . THR A 1 212 ? 3.633 -5.121 7.651 1.00 98.56 212 THR A C 1
ATOM 1786 O O . THR A 1 212 ? 2.756 -5.475 6.876 1.00 98.56 212 THR A O 1
ATOM 1789 N N . GLN A 1 213 ? 3.664 -5.586 8.895 1.00 97.81 213 GLN A N 1
ATOM 1790 C CA . GLN A 1 213 ? 2.609 -6.442 9.421 1.00 97.81 213 GLN A CA 1
ATOM 1791 C C . GLN A 1 213 ? 1.382 -5.595 9.786 1.00 97.81 213 GLN A C 1
ATOM 1793 O O . GLN A 1 213 ? 0.290 -5.827 9.279 1.00 97.81 213 GLN A O 1
ATOM 1798 N N . ASN A 1 214 ? 1.555 -4.572 10.624 1.00 96.88 214 ASN A N 1
ATOM 1799 C CA . ASN A 1 214 ? 0.458 -3.816 11.235 1.00 96.88 214 ASN A CA 1
ATOM 1800 C C . ASN A 1 214 ? 0.219 -2.429 10.609 1.00 96.88 214 ASN A C 1
ATOM 1802 O O . ASN A 1 214 ? -0.529 -1.631 11.179 1.00 96.88 214 ASN A O 1
ATOM 1806 N N . HIS A 1 215 ? 0.865 -2.100 9.484 1.00 96.69 215 HIS A N 1
ATOM 1807 C CA . HIS A 1 215 ? 0.786 -0.780 8.840 1.00 96.69 215 HIS A CA 1
ATOM 1808 C C . HIS A 1 215 ? 1.179 0.368 9.808 1.00 96.69 215 HIS A C 1
ATOM 1810 O O . HIS A 1 215 ? 0.530 1.418 9.932 1.00 96.69 215 HIS A O 1
ATOM 1816 N N . ARG A 1 216 ? 2.253 0.161 10.578 1.00 94.38 216 ARG A N 1
ATOM 1817 C CA . ARG A 1 216 ? 2.752 1.145 11.555 1.00 94.38 216 ARG A CA 1
ATOM 1818 C C . ARG A 1 216 ? 3.788 2.077 10.935 1.00 94.38 216 ARG A C 1
ATOM 1820 O O . ARG A 1 216 ? 4.541 1.702 10.044 1.00 94.38 216 ARG A O 1
ATOM 1827 N N . VAL A 1 217 ? 3.872 3.298 11.467 1.00 93.69 217 VAL A N 1
ATOM 1828 C CA . VAL A 1 217 ? 4.955 4.236 11.130 1.00 93.69 217 VAL A CA 1
ATOM 1829 C C . VAL A 1 217 ? 6.251 3.716 11.756 1.00 93.69 217 VAL A C 1
ATOM 1831 O O . VAL A 1 217 ? 6.415 3.804 12.973 1.00 93.69 217 VAL A O 1
ATOM 1834 N N . LEU A 1 218 ? 7.159 3.179 10.940 1.00 95.56 218 LEU A N 1
ATOM 1835 C CA . LEU A 1 218 ? 8.364 2.475 11.399 1.00 95.56 218 LEU A CA 1
ATOM 1836 C C . LEU A 1 218 ? 9.290 3.363 12.239 1.00 95.56 218 LEU A C 1
ATOM 1838 O O . LEU A 1 218 ? 9.810 2.910 13.251 1.00 95.56 218 LEU A O 1
ATOM 1842 N N . SER A 1 219 ? 9.429 4.647 11.901 1.00 94.38 219 SER A N 1
ATOM 1843 C CA . SER A 1 219 ? 10.250 5.599 12.667 1.00 94.38 219 SER A CA 1
ATOM 1844 C C . SER A 1 219 ? 9.753 5.875 14.093 1.00 94.38 219 SER A C 1
ATOM 1846 O O . SER A 1 219 ? 10.486 6.478 14.872 1.00 94.38 219 SER A O 1
ATOM 1848 N N . ARG A 1 220 ? 8.529 5.448 14.447 1.00 91.31 220 ARG A N 1
ATOM 1849 C CA . ARG A 1 220 ? 7.987 5.507 15.821 1.00 91.31 220 ARG A CA 1
ATOM 1850 C C . ARG A 1 220 ? 8.301 4.257 16.646 1.00 91.31 220 ARG A C 1
ATOM 1852 O O . ARG A 1 220 ? 7.897 4.180 17.800 1.00 91.31 220 ARG A O 1
ATOM 1859 N N . LEU A 1 221 ? 8.947 3.261 16.052 1.00 94.25 221 LEU A N 1
ATOM 1860 C CA . LEU A 1 221 ? 9.238 1.977 16.678 1.00 94.25 221 LEU A CA 1
ATOM 1861 C C . LEU A 1 221 ? 10.740 1.861 16.932 1.00 94.25 221 LEU A C 1
ATOM 1863 O O . LEU A 1 221 ? 11.556 2.360 16.150 1.00 94.25 221 LEU A O 1
ATOM 1867 N N . ASP A 1 222 ? 11.114 1.164 18.002 1.00 96.75 222 ASP A N 1
ATOM 1868 C CA . ASP A 1 222 ? 12.501 0.758 18.197 1.00 96.75 222 ASP A CA 1
ATOM 1869 C C . ASP A 1 222 ? 12.942 -0.220 17.093 1.00 96.75 222 ASP A C 1
ATOM 1871 O O . ASP A 1 222 ? 12.120 -0.888 16.462 1.00 96.75 222 ASP A O 1
ATOM 1875 N N . SER A 1 223 ? 14.253 -0.321 16.866 1.00 98.00 223 SER A N 1
ATOM 1876 C CA . SER A 1 223 ? 14.827 -1.146 15.795 1.00 98.00 223 SER A CA 1
ATOM 1877 C C . SER A 1 223 ? 14.367 -2.613 15.837 1.00 98.00 223 SER A C 1
ATOM 1879 O O . SER A 1 223 ? 14.127 -3.209 14.786 1.00 98.00 223 SER A O 1
ATOM 1881 N N . SER A 1 224 ? 14.185 -3.199 17.028 1.00 98.44 224 SER A N 1
ATOM 1882 C CA . SER A 1 224 ? 13.755 -4.597 17.146 1.00 98.44 224 SER A CA 1
ATOM 1883 C C . SER A 1 224 ? 12.300 -4.780 16.713 1.00 98.44 224 SER A C 1
ATOM 1885 O O . SER A 1 224 ? 11.996 -5.701 15.955 1.00 98.44 224 SER A O 1
ATOM 1887 N N . THR A 1 225 ? 11.424 -3.850 17.098 1.00 98.25 225 THR A N 1
ATOM 1888 C CA . THR A 1 225 ? 10.019 -3.848 16.685 1.00 98.25 225 THR A CA 1
ATOM 1889 C C . THR A 1 225 ? 9.881 -3.535 15.191 1.00 98.25 225 THR A C 1
ATOM 1891 O O . THR A 1 225 ? 9.087 -4.178 14.508 1.00 98.25 225 THR A O 1
ATOM 1894 N N . GLN A 1 226 ? 10.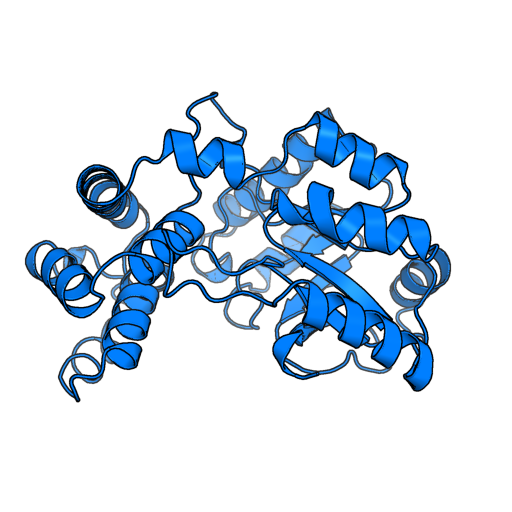689 -2.620 14.635 1.00 98.62 226 GLN A N 1
ATOM 1895 C CA . GLN A 1 226 ? 10.741 -2.399 13.181 1.00 98.62 226 GLN A CA 1
ATOM 1896 C C . GLN A 1 226 ? 11.119 -3.677 12.429 1.00 98.62 226 GLN A C 1
ATOM 1898 O O . GLN A 1 226 ? 10.504 -3.996 11.411 1.00 98.62 226 GLN A O 1
ATOM 1903 N N . LYS A 1 227 ? 12.115 -4.417 12.936 1.00 98.69 227 LYS A N 1
ATOM 1904 C CA . LYS A 1 227 ? 12.533 -5.680 12.329 1.00 98.69 227 LYS A CA 1
ATOM 1905 C C . LYS A 1 227 ? 11.384 -6.679 12.318 1.00 98.69 227 LYS A C 1
ATOM 1907 O O . LYS A 1 227 ? 11.111 -7.238 11.265 1.00 98.69 227 LYS A O 1
ATOM 1912 N N . GLN A 1 228 ? 10.687 -6.848 13.441 1.00 98.56 228 GLN A N 1
ATOM 1913 C CA . GLN A 1 228 ? 9.533 -7.746 13.528 1.00 98.56 228 GLN A CA 1
ATOM 1914 C C . GLN A 1 228 ? 8.422 -7.356 12.545 1.00 98.56 228 GLN A C 1
ATOM 1916 O O . GLN A 1 228 ? 7.914 -8.220 11.841 1.00 98.56 228 GLN A O 1
ATOM 1921 N N . GLU A 1 229 ? 8.078 -6.069 12.439 1.00 98.56 229 GLU A N 1
ATOM 1922 C CA . GLU A 1 229 ? 7.061 -5.588 11.490 1.00 98.56 229 GLU A CA 1
ATOM 1923 C C . GLU A 1 229 ? 7.390 -5.947 10.034 1.00 98.56 229 GLU A C 1
ATOM 1925 O O . GLU A 1 229 ? 6.496 -6.314 9.273 1.00 98.56 229 GLU A O 1
ATOM 1930 N N . ILE A 1 230 ? 8.660 -5.838 9.636 1.00 98.75 230 ILE A N 1
ATOM 1931 C CA . ILE A 1 230 ? 9.101 -6.108 8.261 1.00 98.75 230 ILE A CA 1
ATOM 1932 C C . ILE A 1 230 ? 9.261 -7.614 8.036 1.00 98.75 230 ILE A C 1
ATOM 1934 O O . ILE A 1 230 ? 8.680 -8.165 7.102 1.00 98.75 230 ILE A O 1
ATOM 1938 N N . GLU A 1 231 ? 10.022 -8.287 8.897 1.00 98.62 231 GLU A N 1
ATOM 1939 C CA . GLU A 1 231 ? 10.339 -9.713 8.790 1.00 98.62 231 GLU A CA 1
ATOM 1940 C C . GLU A 1 231 ? 9.072 -10.569 8.845 1.00 98.62 231 GLU A C 1
ATOM 1942 O O . GLU A 1 231 ? 8.871 -11.391 7.957 1.00 98.62 231 GLU A O 1
ATOM 1947 N N . ASN A 1 232 ? 8.159 -10.314 9.790 1.00 98.50 232 ASN A N 1
ATOM 1948 C CA . ASN A 1 232 ? 6.904 -11.065 9.882 1.00 98.50 232 ASN A CA 1
ATOM 1949 C C . ASN A 1 232 ? 5.998 -10.843 8.665 1.00 98.50 232 ASN A C 1
ATOM 1951 O O . ASN A 1 232 ? 5.264 -11.751 8.285 1.00 98.50 232 ASN A O 1
ATOM 1955 N N . SER A 1 233 ? 6.027 -9.650 8.055 1.00 98.31 233 SER A N 1
ATOM 1956 C CA . SER A 1 233 ? 5.252 -9.400 6.834 1.00 98.31 233 SER A CA 1
ATOM 1957 C C . SER A 1 233 ? 5.753 -10.246 5.669 1.00 98.31 233 SER A C 1
ATOM 1959 O O . SER A 1 233 ? 4.949 -10.838 4.960 1.00 98.31 233 SER A O 1
ATOM 1961 N N . PHE A 1 234 ? 7.073 -10.381 5.529 1.00 98.56 234 PHE A N 1
ATOM 1962 C CA . PHE A 1 234 ? 7.660 -11.233 4.504 1.00 98.56 234 PHE A CA 1
ATOM 1963 C C . PHE A 1 234 ? 7.472 -12.714 4.798 1.00 98.56 234 PHE A C 1
ATOM 1965 O O . PHE A 1 234 ? 7.076 -13.432 3.895 1.00 98.56 234 PHE A O 1
ATOM 1972 N N . LEU A 1 235 ? 7.692 -13.159 6.040 1.00 98.12 235 LEU A N 1
ATOM 1973 C CA . LEU A 1 235 ? 7.468 -14.556 6.425 1.00 98.12 235 LEU A CA 1
ATOM 1974 C C . LEU A 1 235 ? 6.034 -14.994 6.123 1.00 98.12 235 LEU A C 1
ATOM 1976 O O . LEU A 1 235 ? 5.835 -16.065 5.572 1.00 98.12 235 LEU A O 1
ATOM 1980 N N . PHE A 1 236 ? 5.046 -14.145 6.420 1.00 98.00 236 PHE A N 1
ATOM 1981 C CA . PHE A 1 236 ? 3.654 -14.438 6.095 1.00 98.00 236 PHE A CA 1
ATOM 1982 C C . PHE A 1 236 ? 3.410 -14.553 4.583 1.00 98.00 236 PHE A C 1
ATOM 1984 O O . PHE A 1 236 ? 2.710 -15.455 4.145 1.00 98.00 236 PHE A O 1
ATOM 1991 N N . LEU A 1 237 ? 3.951 -13.634 3.776 1.00 98.25 237 LEU A N 1
ATOM 1992 C CA . LEU A 1 237 ? 3.752 -13.666 2.322 1.00 98.25 237 LEU A CA 1
ATOM 1993 C C . LEU A 1 237 ? 4.461 -14.869 1.674 1.00 98.25 237 LEU A C 1
ATOM 1995 O O . LEU A 1 237 ? 3.878 -15.510 0.805 1.00 98.25 237 LEU A O 1
ATOM 1999 N N . ASP A 1 238 ? 5.661 -15.211 2.145 1.00 97.75 238 ASP A N 1
ATOM 2000 C CA . ASP A 1 238 ? 6.480 -16.342 1.678 1.00 97.75 238 ASP A CA 1
ATOM 2001 C C . ASP A 1 238 ? 5.822 -17.711 1.948 1.00 97.75 238 ASP A C 1
ATOM 2003 O O . ASP A 1 238 ? 6.093 -18.686 1.254 1.00 97.75 238 ASP A O 1
ATOM 2007 N N . GLU A 1 239 ? 4.893 -17.800 2.911 1.00 97.56 239 GLU A N 1
ATOM 2008 C CA . GLU A 1 239 ? 4.099 -19.020 3.135 1.00 97.56 239 GLU A CA 1
ATOM 2009 C C . GLU A 1 239 ? 3.160 -19.352 1.961 1.00 97.56 239 GLU A C 1
ATOM 2011 O O . GLU A 1 239 ? 2.803 -20.518 1.770 1.00 97.56 239 GLU A O 1
ATOM 2016 N N . PHE A 1 240 ? 2.748 -18.350 1.176 1.00 97.19 240 PHE A N 1
ATOM 2017 C CA . PHE A 1 240 ? 1.708 -18.501 0.150 1.00 97.19 240 PHE A CA 1
ATOM 2018 C C . PHE A 1 240 ? 2.145 -18.101 -1.259 1.00 97.19 240 PHE A C 1
ATOM 2020 O O . PHE A 1 240 ? 1.460 -18.476 -2.215 1.00 97.19 240 PHE A O 1
ATOM 2027 N N . LEU A 1 241 ? 3.234 -17.343 -1.379 1.00 97.75 241 LEU A N 1
ATOM 2028 C CA . LEU A 1 241 ? 3.711 -16.706 -2.605 1.00 97.75 241 LEU A CA 1
ATOM 2029 C C . LEU A 1 241 ? 5.165 -17.098 -2.882 1.00 97.75 241 LEU A C 1
ATOM 2031 O O . LEU A 1 241 ? 5.902 -17.466 -1.973 1.00 97.75 241 LEU A O 1
ATOM 2035 N N . ASN A 1 242 ? 5.591 -17.004 -4.139 1.00 95.19 242 ASN A N 1
ATOM 2036 C CA . ASN A 1 242 ? 6.961 -17.334 -4.539 1.00 95.19 242 ASN A CA 1
ATOM 2037 C C . ASN A 1 242 ? 7.961 -16.203 -4.238 1.00 95.19 242 ASN A C 1
ATOM 2039 O O . ASN A 1 242 ? 9.147 -16.470 -4.058 1.00 95.19 242 ASN A O 1
ATOM 2043 N N . MET A 1 243 ? 7.501 -14.946 -4.205 1.00 91.50 243 MET A N 1
ATOM 2044 C CA . MET A 1 243 ? 8.299 -13.776 -3.805 1.00 91.50 243 MET A CA 1
ATOM 2045 C C . MET A 1 243 ? 9.650 -13.634 -4.536 1.00 91.50 243 MET A C 1
ATOM 2047 O O . MET A 1 243 ? 10.647 -13.203 -3.950 1.00 91.50 243 MET A O 1
ATOM 2051 N N . ASP A 1 244 ? 9.694 -13.951 -5.833 1.00 94.44 244 ASP A N 1
ATOM 2052 C CA . ASP A 1 244 ? 10.931 -13.944 -6.630 1.00 94.44 244 ASP A CA 1
ATOM 2053 C C . ASP A 1 244 ? 11.627 -12.570 -6.677 1.00 94.44 244 ASP A C 1
ATOM 2055 O O . ASP A 1 244 ? 12.847 -12.488 -6.828 1.00 94.44 244 ASP A O 1
ATOM 2059 N N . VAL A 1 245 ? 10.862 -11.492 -6.477 1.00 97.31 245 VAL A N 1
ATOM 2060 C CA . VAL A 1 245 ? 11.363 -10.143 -6.202 1.00 97.31 245 VAL A CA 1
ATOM 2061 C C . VAL A 1 245 ? 10.824 -9.656 -4.859 1.00 97.31 245 VAL A C 1
ATOM 2063 O O . VAL A 1 245 ? 9.696 -9.172 -4.751 1.00 97.31 245 VAL A O 1
ATOM 2066 N N . LYS A 1 246 ? 11.671 -9.701 -3.826 1.00 98.25 246 LYS A N 1
ATOM 2067 C CA . LYS A 1 246 ? 11.342 -9.228 -2.474 1.00 98.25 246 LYS A CA 1
ATOM 2068 C C . LYS A 1 246 ? 11.256 -7.698 -2.420 1.00 98.25 246 LYS A C 1
ATOM 2070 O O . LYS A 1 246 ? 12.235 -7.018 -2.122 1.00 98.25 246 LYS A O 1
ATOM 2075 N N . SER A 1 247 ? 10.089 -7.149 -2.749 1.00 98.69 247 SER A N 1
ATOM 2076 C CA . SER A 1 247 ? 9.809 -5.706 -2.770 1.00 98.69 247 SER A CA 1
ATOM 2077 C C . SER A 1 247 ? 9.141 -5.228 -1.479 1.00 98.69 247 SER A C 1
ATOM 2079 O O . SER A 1 247 ? 8.384 -5.968 -0.849 1.00 98.69 247 SER A O 1
ATOM 2081 N N . PHE A 1 248 ? 9.389 -3.977 -1.090 1.00 98.88 248 PHE A N 1
ATOM 2082 C CA . PHE A 1 248 ? 8.799 -3.355 0.094 1.00 98.88 248 PHE A CA 1
ATOM 2083 C C . PHE A 1 248 ? 8.192 -1.980 -0.213 1.00 98.88 248 PHE A C 1
ATOM 2085 O O . PHE A 1 248 ? 8.663 -1.246 -1.081 1.00 98.88 248 PHE A O 1
ATOM 2092 N N . CYS A 1 249 ? 7.186 -1.573 0.550 1.00 98.75 249 CYS A N 1
ATOM 2093 C CA . CYS A 1 249 ? 6.717 -0.194 0.559 1.00 98.75 249 CYS A CA 1
ATOM 2094 C C . CYS A 1 249 ? 6.553 0.299 1.996 1.00 98.75 249 CYS A C 1
ATOM 2096 O O . CYS A 1 249 ? 5.980 -0.400 2.831 1.00 98.75 249 CYS A O 1
ATOM 2098 N N . TYR A 1 250 ? 7.054 1.499 2.303 1.00 98.38 250 TYR A N 1
ATOM 2099 C CA . TYR A 1 250 ? 6.908 2.080 3.640 1.00 98.38 250 TYR A CA 1
ATOM 2100 C C . TYR A 1 250 ? 5.470 2.582 3.850 1.00 98.38 250 TYR A C 1
ATOM 2102 O O . TYR A 1 250 ? 5.029 3.433 3.072 1.00 98.38 250 TYR A O 1
ATOM 2110 N N . PRO A 1 251 ? 4.760 2.167 4.919 1.00 96.44 251 PRO A N 1
ATOM 2111 C CA . PRO A 1 251 ? 3.491 2.784 5.299 1.00 96.44 251 PRO A CA 1
ATOM 2112 C C . PRO A 1 251 ? 3.637 4.301 5.413 1.00 96.44 251 PRO A C 1
ATOM 2114 O O . PRO A 1 251 ? 4.605 4.786 6.008 1.00 96.44 251 PRO A O 1
ATOM 2117 N N . TYR A 1 252 ? 2.687 5.058 4.855 1.00 90.69 252 TYR A N 1
ATOM 2118 C CA . TYR A 1 252 ? 2.698 6.531 4.733 1.00 90.69 252 TYR A CA 1
ATOM 2119 C C . TYR A 1 252 ? 3.819 7.120 3.851 1.00 90.69 252 TYR A C 1
ATOM 2121 O O . TYR A 1 252 ? 3.654 8.199 3.282 1.00 90.69 252 TYR A O 1
ATOM 2129 N N . GLY A 1 253 ? 4.961 6.446 3.729 1.00 85.81 253 GLY A N 1
ATOM 2130 C CA . GLY A 1 253 ? 5.957 6.655 2.682 1.00 85.81 253 GLY A CA 1
ATOM 2131 C C . GLY A 1 253 ? 6.850 7.889 2.804 1.00 85.81 253 GLY A C 1
ATOM 2132 O O . GLY A 1 253 ? 7.872 7.947 2.130 1.00 85.81 253 GLY A O 1
ATOM 2133 N N . THR A 1 254 ? 6.535 8.890 3.626 1.00 91.31 254 THR A N 1
ATOM 2134 C CA . THR A 1 254 ? 7.355 10.114 3.684 1.00 91.31 254 THR A CA 1
ATOM 2135 C C . THR A 1 254 ? 8.703 9.871 4.369 1.00 91.31 254 THR A C 1
ATOM 2137 O O . THR A 1 254 ? 8.850 8.955 5.178 1.00 91.31 254 THR A O 1
ATOM 2140 N N . ALA A 1 255 ? 9.699 10.723 4.109 1.00 87.69 255 ALA A N 1
ATOM 2141 C CA . ALA A 1 255 ? 11.050 10.575 4.667 1.00 87.69 255 ALA A CA 1
ATOM 2142 C C . ALA A 1 255 ? 11.107 10.531 6.210 1.00 87.69 255 ALA A C 1
ATOM 2144 O O . ALA A 1 255 ? 12.082 10.041 6.769 1.00 87.69 255 ALA A O 1
ATOM 2145 N N . SER A 1 256 ? 10.075 11.027 6.901 1.00 89.81 256 SER A N 1
ATOM 2146 C CA . SER A 1 256 ? 9.968 10.986 8.363 1.00 89.81 256 SER A CA 1
ATOM 2147 C C . SER A 1 256 ? 9.363 9.690 8.912 1.00 89.81 256 SER A C 1
ATOM 2149 O O . SER A 1 256 ? 9.244 9.558 10.128 1.00 89.81 256 SER A O 1
ATOM 2151 N N . THR A 1 257 ? 8.918 8.760 8.061 1.00 89.25 257 THR A N 1
ATOM 2152 C CA . THR A 1 257 ? 8.169 7.549 8.468 1.00 89.25 257 THR A CA 1
ATOM 2153 C C . THR A 1 257 ? 9.042 6.305 8.629 1.00 89.25 257 THR A C 1
ATOM 2155 O O . THR A 1 257 ? 8.597 5.317 9.206 1.00 89.25 257 THR A O 1
ATOM 2158 N N . PHE A 1 258 ? 10.301 6.379 8.203 1.00 95.69 258 PHE A N 1
ATOM 2159 C CA . PHE A 1 258 ? 11.328 5.350 8.348 1.00 95.69 258 PHE A CA 1
ATOM 2160 C C . PHE A 1 258 ? 12.680 6.014 8.640 1.00 95.69 258 PHE A C 1
ATOM 2162 O O . PHE A 1 258 ? 12.824 7.230 8.503 1.00 95.69 258 PHE A O 1
ATOM 2169 N N . ASN A 1 259 ? 13.672 5.245 9.083 1.00 96.69 259 ASN A N 1
ATOM 2170 C CA . ASN A 1 259 ? 14.974 5.779 9.486 1.00 96.69 259 ASN A CA 1
ATOM 2171 C C . ASN A 1 259 ? 16.135 4.859 9.059 1.00 96.69 259 ASN A C 1
ATOM 2173 O O . ASN A 1 259 ? 15.957 3.933 8.267 1.00 96.69 259 ASN A O 1
ATOM 2177 N N . SER A 1 260 ? 17.350 5.146 9.534 1.00 97.94 260 SER A N 1
ATOM 2178 C CA . SER A 1 260 ? 18.546 4.358 9.211 1.00 97.94 260 SER A CA 1
ATOM 2179 C C . SER A 1 260 ? 18.459 2.907 9.679 1.00 97.94 260 SER A C 1
ATOM 2181 O O . SER A 1 260 ? 18.977 2.030 8.992 1.00 97.94 260 SER A O 1
ATOM 2183 N N . ASP A 1 261 ? 17.788 2.644 10.804 1.00 98.44 261 ASP A N 1
ATOM 2184 C CA . ASP A 1 261 ? 17.580 1.278 11.286 1.00 98.44 261 ASP A CA 1
ATOM 2185 C C . ASP A 1 261 ? 16.678 0.522 10.315 1.00 98.44 261 ASP A C 1
ATOM 2187 O O . ASP A 1 261 ? 16.997 -0.604 9.943 1.00 98.44 261 ASP A O 1
ATOM 2191 N N . THR A 1 262 ? 15.618 1.172 9.817 1.00 98.56 262 THR A N 1
ATOM 2192 C CA . THR A 1 262 ? 14.746 0.599 8.786 1.00 98.56 262 THR A CA 1
ATOM 2193 C C . THR A 1 262 ? 15.537 0.200 7.542 1.00 98.56 262 THR A C 1
ATOM 2195 O O . THR A 1 262 ? 15.407 -0.919 7.058 1.00 98.56 262 THR A O 1
ATOM 2198 N N . LEU A 1 263 ? 16.388 1.097 7.031 1.00 98.62 263 LEU A N 1
ATOM 2199 C CA . LEU A 1 263 ? 17.202 0.822 5.843 1.00 98.62 263 LEU A CA 1
ATOM 2200 C C . LEU A 1 263 ? 18.180 -0.333 6.063 1.00 98.62 263 LEU A C 1
ATOM 2202 O O . LEU A 1 263 ? 18.360 -1.166 5.176 1.00 98.62 263 LEU A O 1
ATOM 2206 N N . LYS A 1 264 ? 18.788 -0.397 7.252 1.00 98.69 264 LYS A N 1
ATOM 2207 C CA . LYS A 1 264 ? 19.658 -1.508 7.627 1.00 98.69 264 LYS A CA 1
ATOM 2208 C C . LYS A 1 264 ? 18.885 -2.826 7.656 1.00 98.69 264 LYS A C 1
ATOM 2210 O O . LYS A 1 264 ? 19.356 -3.795 7.082 1.00 98.69 264 LYS A O 1
ATOM 2215 N N . ILE A 1 265 ? 17.689 -2.848 8.244 1.00 98.81 265 ILE A N 1
ATOM 2216 C CA . ILE A 1 265 ? 16.835 -4.043 8.294 1.00 98.81 265 ILE A CA 1
ATOM 2217 C C . ILE A 1 265 ? 16.477 -4.531 6.886 1.00 98.81 265 ILE A C 1
ATOM 2219 O O . ILE A 1 265 ? 16.582 -5.722 6.622 1.00 98.81 265 ILE A O 1
ATOM 2223 N N . LEU A 1 266 ? 16.090 -3.634 5.972 1.00 98.81 266 LEU A N 1
ATOM 2224 C CA . LEU A 1 266 ? 15.806 -4.017 4.582 1.00 98.81 266 LEU A CA 1
ATOM 2225 C C . LEU A 1 266 ? 17.033 -4.636 3.905 1.00 98.81 266 LEU A C 1
ATOM 2227 O O . LEU A 1 266 ? 16.902 -5.618 3.181 1.00 98.81 266 LEU A O 1
ATOM 2231 N N . SER A 1 267 ? 18.224 -4.094 4.177 1.00 98.56 267 SER A N 1
ATOM 2232 C CA . SER A 1 267 ? 19.481 -4.677 3.709 1.00 98.56 267 SER A CA 1
ATOM 2233 C C . SER A 1 267 ? 19.776 -6.040 4.320 1.00 98.56 267 SER A C 1
ATOM 2235 O O . SER A 1 267 ? 20.149 -6.941 3.585 1.00 98.56 267 SER A O 1
ATOM 2237 N N . ASP A 1 268 ? 19.612 -6.193 5.633 1.00 98.56 268 ASP A N 1
ATOM 2238 C CA . ASP A 1 268 ? 19.888 -7.441 6.352 1.00 98.56 268 ASP A CA 1
ATOM 2239 C C . ASP A 1 268 ? 18.899 -8.562 5.968 1.00 98.56 268 ASP A C 1
ATOM 2241 O O . ASP A 1 268 ? 19.198 -9.737 6.155 1.00 98.56 268 ASP A O 1
ATOM 2245 N N . LEU A 1 269 ? 17.716 -8.204 5.454 1.00 98.25 269 LEU A N 1
ATOM 2246 C CA . LEU A 1 269 ? 16.680 -9.12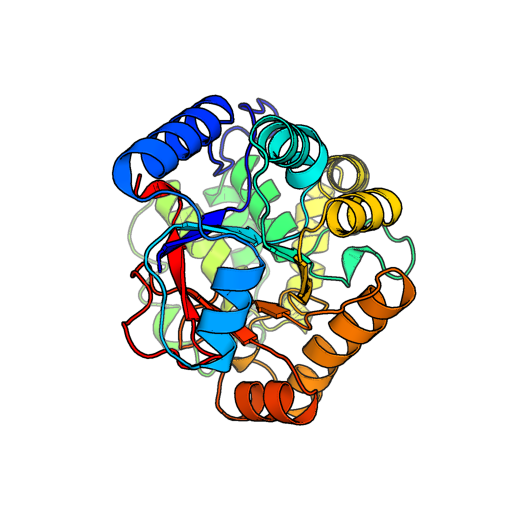7 4.975 1.00 98.25 269 LEU A CA 1
ATOM 2247 C C . LEU A 1 269 ? 16.718 -9.362 3.457 1.00 98.25 269 LEU A C 1
ATOM 2249 O O . LEU A 1 269 ? 15.770 -9.955 2.929 1.00 98.25 269 LEU A O 1
ATOM 2253 N N . ASP A 1 270 ? 17.756 -8.877 2.770 1.00 97.94 270 ASP A N 1
ATOM 2254 C CA . ASP A 1 270 ? 17.935 -8.984 1.317 1.00 97.94 270 ASP A CA 1
ATOM 2255 C C . ASP A 1 270 ? 16.708 -8.503 0.520 1.00 97.94 270 ASP A C 1
ATOM 2257 O O . ASP A 1 270 ? 16.299 -9.096 -0.479 1.00 97.94 270 ASP A O 1
ATOM 2261 N N . VAL A 1 271 ? 16.079 -7.413 0.972 1.00 98.75 271 VAL A N 1
ATOM 2262 C CA . VAL A 1 271 ? 15.006 -6.761 0.214 1.00 98.75 271 VAL A CA 1
ATOM 2263 C C . VAL A 1 271 ? 15.604 -6.195 -1.073 1.00 98.75 271 VAL A C 1
ATOM 2265 O O . VAL A 1 271 ? 16.617 -5.500 -1.054 1.00 98.75 271 VAL A O 1
ATOM 2268 N N . HIS A 1 272 ? 14.968 -6.475 -2.206 1.00 98.62 272 HIS A N 1
ATOM 2269 C CA . HIS A 1 272 ? 15.432 -6.035 -3.518 1.00 98.62 272 HIS A CA 1
ATOM 2270 C C . HIS A 1 272 ? 15.333 -4.515 -3.662 1.00 98.62 272 HIS A C 1
ATOM 2272 O O . HIS A 1 272 ? 16.277 -3.849 -4.085 1.00 98.62 272 HIS A O 1
ATOM 2278 N N . HIS A 1 273 ? 14.170 -3.958 -3.319 1.00 98.81 273 HIS A N 1
ATOM 2279 C CA . HIS A 1 273 ? 13.905 -2.526 -3.396 1.00 98.81 273 HIS A CA 1
ATOM 2280 C C . HIS A 1 273 ? 12.768 -2.093 -2.472 1.00 98.81 273 HIS A C 1
ATOM 2282 O O . HIS A 1 273 ? 11.964 -2.917 -2.033 1.00 98.81 273 HIS A O 1
ATOM 2288 N N . ALA A 1 274 ? 12.689 -0.789 -2.208 1.00 98.69 274 ALA A N 1
ATOM 2289 C CA . ALA A 1 274 ? 11.617 -0.185 -1.445 1.00 98.69 274 ALA A CA 1
ATOM 2290 C C . ALA A 1 274 ? 11.131 1.143 -2.036 1.00 98.69 274 ALA A C 1
ATOM 2292 O O . ALA A 1 274 ? 11.929 1.986 -2.459 1.00 98.69 274 ALA A O 1
ATOM 2293 N N . PHE A 1 275 ? 9.813 1.340 -2.007 1.00 98.62 275 PHE A N 1
ATOM 2294 C CA . PHE A 1 275 ? 9.177 2.590 -2.412 1.00 98.62 275 PHE A CA 1
ATOM 2295 C C . PHE A 1 275 ? 8.853 3.492 -1.234 1.00 98.62 275 PHE A C 1
ATOM 2297 O O . PHE A 1 275 ? 8.291 3.057 -0.228 1.00 98.62 275 PHE A O 1
ATOM 2304 N N . MET A 1 276 ? 9.114 4.780 -1.437 1.00 96.75 276 MET A N 1
ATOM 2305 C CA . MET A 1 276 ? 8.716 5.876 -0.567 1.00 96.75 276 MET A CA 1
ATOM 2306 C C . MET A 1 276 ? 7.751 6.826 -1.295 1.00 96.75 276 MET A C 1
ATOM 2308 O O . MET A 1 276 ? 7.478 6.690 -2.487 1.00 96.75 276 MET A O 1
ATOM 2312 N N . PHE A 1 277 ? 7.207 7.803 -0.577 1.00 93.94 277 PHE A N 1
ATOM 2313 C CA . PHE A 1 277 ? 6.289 8.801 -1.115 1.00 93.94 277 PHE A CA 1
ATOM 2314 C C . PHE A 1 277 ? 6.849 10.213 -0.938 1.00 93.94 277 PHE A C 1
ATOM 2316 O O . PHE A 1 277 ? 7.080 10.686 0.177 1.00 93.94 277 PHE A O 1
ATOM 2323 N N . THR A 1 278 ? 7.039 10.896 -2.064 1.00 92.69 278 T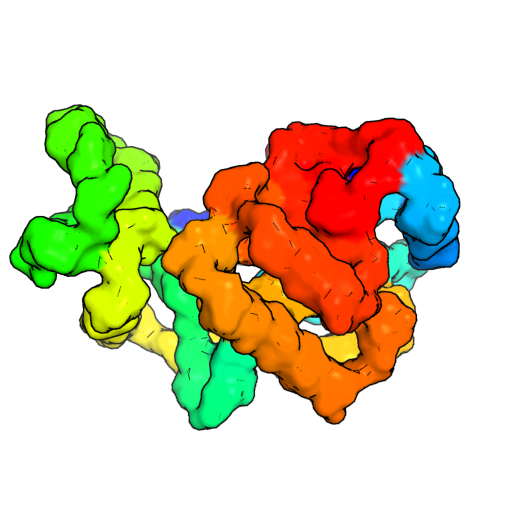HR A N 1
ATOM 2324 C CA . THR A 1 278 ? 7.517 12.288 -2.147 1.00 92.69 278 THR A CA 1
ATOM 2325 C C . THR A 1 278 ? 6.668 13.140 -3.089 1.00 92.69 278 THR A C 1
ATOM 2327 O O . THR A 1 278 ? 6.842 14.356 -3.139 1.00 92.69 278 THR A O 1
ATOM 2330 N N . ASN A 1 279 ? 5.745 12.515 -3.828 1.00 93.88 279 ASN A N 1
ATOM 2331 C CA . ASN A 1 279 ? 4.985 13.123 -4.911 1.00 93.88 279 ASN A CA 1
ATOM 2332 C C . ASN A 1 279 ? 5.871 13.692 -6.038 1.00 93.88 279 ASN A C 1
ATOM 2334 O O . ASN A 1 279 ? 5.571 14.735 -6.625 1.00 93.88 279 ASN A O 1
ATOM 2338 N N . THR A 1 280 ? 6.978 13.005 -6.326 1.00 93.25 280 THR A N 1
ATOM 2339 C CA . THR A 1 280 ? 7.935 13.346 -7.386 1.00 93.25 280 THR A CA 1
ATOM 2340 C C . THR A 1 280 ? 8.240 12.121 -8.239 1.00 93.25 280 THR A C 1
ATOM 2342 O O . THR A 1 280 ? 8.083 10.989 -7.790 1.00 93.25 280 THR A O 1
ATOM 2345 N N . GLU A 1 281 ? 8.665 12.338 -9.485 1.00 92.25 281 GLU A N 1
ATOM 2346 C CA . GLU A 1 281 ? 9.186 11.245 -10.308 1.00 92.25 281 GLU A CA 1
ATOM 2347 C C . GLU A 1 281 ? 10.539 10.762 -9.782 1.00 92.25 281 GLU A C 1
ATOM 2349 O O . GLU A 1 281 ? 11.278 11.530 -9.161 1.00 92.25 281 GLU A O 1
ATOM 2354 N N . CYS A 1 282 ? 10.858 9.497 -10.054 1.00 89.38 282 CYS A N 1
ATOM 2355 C CA . CYS A 1 282 ? 12.134 8.928 -9.658 1.00 89.38 282 CYS A CA 1
ATOM 2356 C C . CYS A 1 282 ? 13.271 9.571 -10.461 1.00 89.38 282 CYS A C 1
ATOM 2358 O O . CYS A 1 282 ? 13.164 9.757 -11.684 1.00 89.38 282 CYS A O 1
ATOM 2360 N N . GLY A 1 283 ? 14.355 9.914 -9.760 1.00 88.69 283 GLY A N 1
ATOM 2361 C CA . GLY A 1 283 ? 15.564 10.469 -10.357 1.00 88.69 283 GLY A CA 1
ATOM 2362 C C . GLY A 1 283 ? 16.204 9.537 -11.393 1.00 88.69 283 GLY A C 1
ATOM 2363 O O . GLY A 1 283 ? 15.849 8.371 -11.537 1.00 88.69 283 GLY A O 1
ATOM 2364 N N . LYS A 1 284 ? 17.187 10.051 -12.146 1.00 91.31 284 LYS A N 1
ATOM 2365 C CA . LYS A 1 284 ? 17.933 9.223 -13.115 1.00 91.31 284 LYS A CA 1
ATOM 2366 C C . LYS A 1 284 ? 18.744 8.115 -12.440 1.00 91.31 284 LYS A C 1
ATOM 2368 O O . LYS A 1 284 ? 18.906 7.055 -13.028 1.00 91.31 284 LYS A O 1
ATOM 2373 N N . ILE A 1 285 ? 19.265 8.398 -11.248 1.00 95.81 285 ILE A N 1
ATOM 2374 C CA . ILE A 1 285 ? 19.993 7.446 -10.411 1.00 95.81 285 ILE A CA 1
ATOM 2375 C C . ILE A 1 285 ? 19.037 6.963 -9.331 1.00 95.81 285 ILE A C 1
ATOM 2377 O O . ILE A 1 285 ? 18.394 7.786 -8.679 1.00 95.81 285 ILE A O 1
ATOM 2381 N N . ILE A 1 286 ? 18.958 5.648 -9.164 1.00 95.56 286 ILE A N 1
ATOM 2382 C CA . ILE A 1 286 ? 18.056 4.997 -8.223 1.00 95.56 286 ILE A CA 1
ATOM 2383 C C . ILE A 1 286 ? 18.813 4.669 -6.936 1.00 95.56 286 ILE A C 1
ATOM 2385 O O . ILE A 1 286 ? 19.787 3.921 -6.943 1.00 95.56 286 ILE A O 1
ATOM 2389 N N . ASP A 1 287 ? 18.319 5.188 -5.814 1.00 96.19 287 ASP A N 1
ATOM 2390 C CA . ASP A 1 287 ? 18.536 4.559 -4.514 1.00 96.19 287 ASP A CA 1
ATOM 2391 C C . ASP A 1 287 ? 17.447 3.496 -4.344 1.00 96.19 287 ASP A C 1
ATOM 2393 O O . ASP A 1 287 ? 16.265 3.819 -4.199 1.00 96.19 287 ASP A O 1
ATOM 2397 N N . ARG A 1 288 ? 17.839 2.218 -4.392 1.00 97.25 288 ARG A N 1
ATOM 2398 C CA . ARG A 1 288 ? 16.890 1.098 -4.411 1.00 97.25 288 ARG A CA 1
ATOM 2399 C C . ARG A 1 288 ? 15.991 1.036 -3.179 1.00 97.25 288 ARG A C 1
ATOM 2401 O O . ARG A 1 288 ? 14.942 0.414 -3.260 1.00 97.25 288 ARG A O 1
ATOM 2408 N N . TYR A 1 289 ? 16.352 1.669 -2.059 1.00 98.19 289 TYR A N 1
ATOM 2409 C CA . TYR A 1 289 ? 15.493 1.741 -0.870 1.00 98.19 289 TYR A CA 1
ATOM 2410 C C . TYR A 1 289 ? 14.762 3.079 -0.721 1.00 98.19 289 TYR A C 1
ATOM 2412 O O . TYR A 1 289 ? 14.109 3.324 0.289 1.00 98.19 289 TYR A O 1
ATOM 2420 N N . ARG A 1 290 ? 14.870 3.981 -1.696 1.00 97.50 290 ARG A N 1
ATOM 2421 C CA . ARG A 1 290 ? 14.231 5.303 -1.656 1.00 97.50 290 ARG A CA 1
ATOM 2422 C C . ARG A 1 290 ? 13.606 5.662 -2.997 1.00 97.50 290 ARG A C 1
ATOM 2424 O O . ARG A 1 290 ? 13.699 6.803 -3.434 1.00 97.50 290 ARG A O 1
ATOM 2431 N N . ILE A 1 291 ? 12.951 4.702 -3.643 1.00 97.81 291 ILE A N 1
ATOM 2432 C CA . ILE A 1 291 ? 12.327 4.947 -4.943 1.00 97.81 291 ILE A CA 1
ATOM 2433 C C . ILE A 1 291 ? 11.098 5.837 -4.750 1.00 97.81 291 ILE A C 1
ATOM 2435 O O . ILE A 1 291 ? 10.175 5.490 -4.009 1.00 97.81 291 ILE A O 1
ATOM 2439 N N . GLU A 1 292 ? 11.085 6.992 -5.408 1.00 97.31 292 GLU A N 1
ATOM 2440 C CA . GLU A 1 292 ? 10.007 7.967 -5.295 1.00 97.31 292 GLU A CA 1
ATOM 2441 C C . GLU A 1 292 ? 8.753 7.571 -6.080 1.00 97.31 292 GLU A C 1
ATOM 2443 O O . GLU A 1 292 ? 8.825 7.071 -7.208 1.00 97.31 292 GLU A O 1
ATOM 2448 N N . ARG A 1 293 ? 7.588 7.869 -5.493 1.00 97.56 293 ARG A N 1
ATOM 2449 C CA . ARG A 1 293 ? 6.273 7.707 -6.122 1.00 97.56 293 ARG A CA 1
ATOM 2450 C C . ARG A 1 293 ? 5.503 9.016 -6.233 1.00 97.56 293 ARG A C 1
ATOM 2452 O O . ARG A 1 293 ? 5.661 9.931 -5.417 1.00 97.56 293 ARG A O 1
ATOM 2459 N N . ILE A 1 294 ? 4.607 9.047 -7.215 1.00 97.25 294 ILE A N 1
ATOM 2460 C CA . ILE A 1 294 ? 3.663 10.128 -7.496 1.00 97.25 294 ILE A CA 1
ATOM 2461 C C . ILE A 1 294 ? 2.261 9.674 -7.090 1.00 97.25 294 ILE A C 1
ATOM 2463 O O . ILE A 1 294 ? 1.859 8.555 -7.404 1.00 97.25 294 ILE A O 1
ATOM 2467 N N . ASP A 1 295 ? 1.510 10.543 -6.418 1.00 95.56 295 ASP A N 1
ATOM 2468 C CA . ASP A 1 295 ? 0.099 10.291 -6.116 1.00 95.56 295 ASP A CA 1
ATOM 2469 C C . ASP A 1 295 ? -0.712 10.247 -7.422 1.00 95.56 295 ASP A C 1
ATOM 2471 O O . ASP A 1 295 ? -0.605 11.161 -8.248 1.00 95.56 295 ASP A O 1
ATOM 2475 N N . CYS A 1 296 ? -1.529 9.208 -7.617 1.00 96.44 296 CYS A N 1
ATOM 2476 C CA . CYS A 1 296 ? -2.393 9.085 -8.792 1.00 96.44 296 CYS A CA 1
ATOM 2477 C C . CYS A 1 296 ? -3.301 10.306 -9.017 1.00 96.44 296 CYS A C 1
ATOM 2479 O O . CYS A 1 296 ? -3.576 10.645 -10.161 1.00 96.44 296 CYS A O 1
ATOM 2481 N N . ASN A 1 297 ? -3.688 11.043 -7.972 1.00 92.38 297 ASN A N 1
ATOM 2482 C CA . ASN A 1 297 ? -4.548 12.231 -8.075 1.00 92.38 297 ASN A CA 1
ATOM 2483 C C . ASN A 1 297 ? -3.866 13.442 -8.748 1.00 92.38 297 ASN A C 1
ATOM 2485 O O . ASN A 1 297 ? -4.432 14.534 -8.812 1.00 92.38 297 ASN A O 1
ATOM 2489 N N . ARG A 1 298 ? -2.618 13.292 -9.205 1.00 93.00 298 ARG A N 1
ATOM 2490 C CA . ARG A 1 298 ? -1.880 14.305 -9.973 1.00 93.00 298 ARG A CA 1
ATOM 2491 C C . ARG A 1 298 ? -2.172 14.278 -11.473 1.00 93.00 298 ARG A C 1
ATOM 2493 O O . ARG A 1 298 ? -1.672 15.169 -12.164 1.00 93.00 298 ARG A O 1
ATOM 2500 N N . PHE A 1 299 ? -2.918 13.283 -11.948 1.00 91.38 299 PHE A N 1
ATOM 2501 C CA . PHE A 1 299 ? -3.185 13.034 -13.362 1.00 91.38 299 PHE A CA 1
ATOM 2502 C C . PHE A 1 299 ? -4.673 13.097 -13.668 1.00 91.38 299 PHE A C 1
ATOM 2504 O O . PHE A 1 299 ? -5.452 12.472 -12.913 1.00 91.38 299 PHE A O 1
#

Sequence (299 aa):
MKAIMYHYIRYFDKEFPGFRFLDVDKFVEQLDYFQDRWGFLTREEFIESIDEGVAKPGVVLTFDDGFKEHYNVVLPLLRERGLWGLFYIPTAHYINDKKELLDVHRIHHLVSKCDTSTLLSEVTENIQSSMIESERLHGFDTELYNNQTNDHAALQFKKLMNYYLKYEHKKPILDFLVNKYLTESEIYDKLYLTIEELQEIENQGNIVGGHTQNHRVLSRLDSSTQKQEIENSFLFLDEFLNMDVKSFCYPYGTASTFNSDTLKILSDLDVHHAFMFTNTECGKIIDRYRIERIDCNRF

pLDDT: mean 92.33, std 11.57, range [38.97, 98.88]

Secondary structure (DSSP, 8-state):
-EEEEE--B----TTSTT---B-HHHHHHHHHHHHHHT-B--HHHHHHHHHTTBPPSSEEEEEES-BHHIIIIIHHHHHHHT---EEEE--GGGGGG--PPPHHHHHHHHHHHS-HHHHHHHHHHH--GGGB-GGGGGGHHHHTTS---HHHHHHHHHHIIIIIB-HHHHHHHHHHHHHHH--HHHHHHHHBPPHHHHHHHHHTT-EEEE--SS---GGGS-HHHHHHHHHHHHHHHHTT---SS-EEE-SS-STTS--HHHHHHHHHTT--EEEEE-SSPPPSB--TT-EEEEEGGG-

Foldseek 3Di:
DAEEEAEAEDDQDPQQNQFDHHYLVLVVVVVVVQCVPWAADDPVLVLCCLVVQFDDTGYAYEYEAAWPCCQPRVLVVCVVVVHAHEYAHAAQCVPPPPLADFLLVLLSRLLRRDQLQVLLVLVVVVDDPVQWDPVPCVPVPPQPPDDDDSVSSSVVNSCCLAPTGDPVPNVVSSVVSCVVGHDSNVCSVNTHDDLVSVQVSVVSVYAYEYAFHRLHLLLVDDLVVSLCRRVVRVVVNVVRHVRPQHEYEYRQFDPNSHDPSNVVSCVVVVHSAYEGEDLDQADRGDPRDYHYHHYSVVD